Protein AF-A0A395NKP2-F1 (afdb_monomer_lite)

Organism: Trichoderma arundinaceum (NCBI:txid490622)

Sequence (200 aa):
MKLSIPKTPTMFLKATETINHPSGHIIAPHCADLHDCHLDYEVELAVVIGKTCKDVSEDHAMEYVLGYMTANDVTARTHQNEVSQWDRGKGFDGFAPIGPVLVSSRVIPDPSVLKLRTVLNGQVMQQGEASDMIFTVPKIVSFLSQLDTGLYVAERHYHPDRDPLWNRCQPESTSSARRRGRALCNDQSWSWVADQSDRV

Radius of gyration: 17.78 Å; chains: 1; bounding box: 40×41×57 Å

InterPro domains:
  IPR011234 Fumarylacetoacetase-like, C-terminal [PF01557] (4-147)
  IPR036663 Fumarylacetoacetase-like, C-terminal domain superfamily [G3DSA:3.90.850.10] (1-152)
  IPR036663 Fumarylacetoacetase-like, C-terminal domain superfamily [SSF56529] (2-147)

Structure (mmCIF, N/CA/C/O backbone):
data_AF-A0A395NKP2-F1
#
_entry.id   AF-A0A395NKP2-F1
#
loop_
_atom_site.group_PDB
_atom_site.id
_atom_site.type_symbol
_atom_site.label_atom_id
_atom_site.label_alt_id
_atom_site.label_comp_id
_atom_site.label_asym_id
_atom_site.label_entity_id
_atom_site.label_seq_id
_atom_site.pdbx_PDB_ins_code
_atom_site.Cartn_x
_atom_site.Cartn_y
_atom_site.Cartn_z
_atom_site.occupancy
_atom_site.B_iso_or_equiv
_atom_site.auth_seq_id
_atom_site.auth_comp_id
_atom_site.auth_asym_id
_atom_site.auth_atom_id
_atom_site.pdbx_PDB_model_num
ATOM 1 N N . MET A 1 1 ? 22.203 -1.791 0.984 1.00 37.94 1 MET A N 1
ATOM 2 C CA . MET A 1 1 ? 22.304 -1.432 2.419 1.00 37.94 1 MET A CA 1
ATOM 3 C C . MET A 1 1 ? 21.166 -2.105 3.162 1.00 37.94 1 MET A C 1
ATOM 5 O O . MET A 1 1 ? 20.063 -2.117 2.636 1.00 37.94 1 MET A O 1
ATOM 9 N N . LYS A 1 2 ? 21.412 -2.668 4.348 1.00 48.53 2 LYS A N 1
ATOM 10 C CA . LYS A 1 2 ? 20.346 -3.191 5.213 1.00 48.53 2 LYS A CA 1
ATOM 11 C C . LYS A 1 2 ? 19.830 -2.014 6.046 1.00 48.53 2 LYS A C 1
ATOM 13 O O . LYS A 1 2 ? 20.550 -1.535 6.918 1.00 48.53 2 LYS A O 1
ATOM 18 N N . LEU A 1 3 ? 18.664 -1.478 5.691 1.00 70.94 3 LEU A N 1
ATOM 19 C CA . LEU A 1 3 ? 18.035 -0.383 6.434 1.00 70.94 3 LEU A CA 1
ATOM 20 C C . LEU A 1 3 ? 17.508 -0.918 7.773 1.00 70.94 3 LEU A C 1
ATOM 22 O O . LEU A 1 3 ? 17.054 -2.060 7.854 1.00 70.94 3 LEU A O 1
ATOM 26 N N . SER A 1 4 ? 17.601 -0.116 8.835 1.00 86.50 4 SER A N 1
ATOM 27 C CA . SER A 1 4 ? 16.971 -0.442 10.117 1.00 86.50 4 SER A CA 1
ATOM 28 C C . SER A 1 4 ? 15.452 -0.405 9.980 1.00 86.50 4 SER A C 1
ATOM 30 O O . SER A 1 4 ? 14.936 0.446 9.257 1.00 86.50 4 SER A O 1
ATOM 32 N N . ILE A 1 5 ? 14.749 -1.262 10.725 1.00 87.62 5 ILE A N 1
ATOM 33 C CA . ILE A 1 5 ? 13.285 -1.216 10.804 1.00 87.62 5 ILE A CA 1
ATOM 34 C C . ILE A 1 5 ? 12.866 0.201 11.238 1.00 87.62 5 ILE A C 1
ATOM 36 O O . ILE A 1 5 ? 13.342 0.679 12.277 1.00 87.62 5 ILE A O 1
ATOM 40 N N . PRO A 1 6 ? 12.041 0.903 10.443 1.00 90.12 6 PRO A N 1
ATOM 41 C CA . PRO A 1 6 ? 11.629 2.260 10.759 1.00 90.12 6 PRO A CA 1
ATOM 42 C C . PRO A 1 6 ? 10.732 2.280 12.003 1.00 90.12 6 PRO A C 1
ATOM 44 O O . PRO A 1 6 ? 10.007 1.332 12.285 1.00 90.12 6 PRO A O 1
ATOM 47 N N . LYS A 1 7 ? 10.770 3.387 12.753 1.00 92.25 7 LYS A N 1
ATOM 48 C CA . LYS A 1 7 ? 9.894 3.602 13.924 1.00 92.25 7 LYS A CA 1
ATOM 49 C C . LYS A 1 7 ? 8.543 4.226 13.564 1.00 92.25 7 LYS A C 1
ATOM 51 O O . LYS A 1 7 ? 7.611 4.156 14.356 1.00 92.25 7 LYS A O 1
ATOM 56 N N . THR A 1 8 ? 8.464 4.830 12.383 1.00 90.25 8 THR A N 1
ATOM 57 C CA . THR A 1 8 ? 7.300 5.551 11.865 1.00 90.25 8 THR A CA 1
ATOM 58 C C . THR A 1 8 ? 7.078 5.126 10.414 1.00 90.25 8 THR A C 1
ATOM 60 O O . THR A 1 8 ? 8.078 4.903 9.726 1.00 90.25 8 THR A O 1
ATOM 63 N N . PRO A 1 9 ? 5.826 5.014 9.933 1.00 91.06 9 PRO A N 1
ATOM 64 C CA . PRO A 1 9 ? 5.561 4.724 8.528 1.00 91.06 9 PRO A CA 1
ATOM 65 C C . PRO A 1 9 ? 6.240 5.735 7.596 1.00 91.06 9 PRO A C 1
ATOM 67 O O . PRO A 1 9 ? 6.106 6.947 7.775 1.00 91.06 9 PRO A O 1
ATOM 70 N N . THR A 1 10 ? 6.972 5.232 6.601 1.00 90.88 10 THR A N 1
ATOM 71 C CA . THR A 1 10 ? 7.477 6.051 5.493 1.00 90.88 10 THR A CA 1
ATOM 72 C C . THR A 1 10 ? 6.324 6.360 4.547 1.00 90.88 10 THR A C 1
ATOM 74 O O . THR A 1 10 ? 5.496 5.490 4.289 1.00 90.88 10 THR A O 1
ATOM 77 N N . MET A 1 11 ? 6.270 7.587 4.030 1.00 90.12 11 MET A N 1
ATOM 78 C CA . MET A 1 11 ? 5.192 8.040 3.155 1.00 90.12 11 MET A CA 1
ATOM 79 C C . MET A 1 11 ? 5.741 8.721 1.914 1.00 90.12 11 MET A C 1
ATOM 81 O O . MET A 1 11 ? 6.775 9.388 1.962 1.00 90.12 11 MET A O 1
ATOM 85 N N . PHE A 1 12 ? 4.994 8.571 0.832 1.00 92.00 12 PHE A N 1
ATOM 86 C CA . PHE A 1 12 ? 5.191 9.207 -0.461 1.00 92.00 12 PHE A CA 1
ATOM 87 C C . PHE A 1 12 ? 3.832 9.195 -1.186 1.00 92.00 12 PHE A C 1
ATOM 89 O O . PHE A 1 12 ? 2.888 8.554 -0.711 1.00 92.00 12 PHE A O 1
ATOM 96 N N . LEU A 1 13 ? 3.695 9.921 -2.294 1.00 91.44 13 LEU A N 1
ATOM 97 C CA . LEU A 1 13 ? 2.423 10.063 -3.000 1.00 91.44 13 LEU A CA 1
ATOM 98 C C . LEU A 1 13 ? 2.535 9.597 -4.450 1.00 91.44 13 LEU A C 1
ATOM 100 O O . LEU A 1 13 ? 3.467 9.913 -5.185 1.00 91.44 13 LEU A O 1
ATOM 104 N N . LYS A 1 14 ? 1.506 8.884 -4.902 1.00 92.62 14 LYS A N 1
ATOM 105 C CA . LYS A 1 14 ? 1.280 8.637 -6.326 1.00 92.62 14 LYS A CA 1
ATOM 106 C C . LYS A 1 14 ? 0.136 9.531 -6.778 1.00 92.62 14 LYS A C 1
ATOM 108 O O . LYS A 1 14 ? -0.933 9.526 -6.172 1.00 92.62 14 LYS A O 1
ATOM 113 N N . ALA A 1 15 ? 0.375 10.313 -7.828 1.00 91.62 15 ALA A N 1
ATOM 114 C CA . ALA A 1 15 ? -0.647 11.175 -8.407 1.00 91.62 15 ALA A CA 1
ATOM 115 C C . ALA A 1 15 ? -1.829 10.342 -8.934 1.00 91.62 15 ALA A C 1
ATOM 117 O O . ALA A 1 15 ? -1.666 9.177 -9.308 1.00 91.62 15 ALA A O 1
ATOM 118 N N . THR A 1 16 ? -3.020 10.932 -8.992 1.00 91.75 16 THR A N 1
ATOM 119 C CA . THR A 1 16 ? -4.243 10.257 -9.462 1.00 91.75 16 THR A CA 1
ATOM 120 C C . THR A 1 16 ? -4.126 9.718 -10.888 1.00 91.75 16 THR A C 1
ATOM 122 O O . THR A 1 16 ? -4.699 8.686 -11.218 1.00 91.75 16 THR A O 1
ATOM 125 N N . GLU A 1 17 ? -3.319 10.374 -11.710 1.00 92.62 17 GLU A N 1
ATOM 126 C CA . GLU A 1 17 ? -2.995 10.051 -13.097 1.00 92.62 17 GLU A CA 1
ATOM 127 C C . GLU A 1 17 ? -2.203 8.739 -13.224 1.00 92.62 17 GLU A C 1
ATOM 129 O O . GLU A 1 17 ? -2.175 8.114 -14.285 1.00 92.62 17 GLU A O 1
ATOM 134 N N . THR A 1 18 ? -1.591 8.272 -12.131 1.00 94.81 18 THR A N 1
ATOM 135 C CA . THR A 1 18 ? -0.920 6.968 -12.098 1.00 94.81 18 THR A CA 1
ATOM 136 C C . THR A 1 18 ? -1.911 5.804 -12.054 1.00 94.81 18 THR A C 1
ATOM 138 O O . THR A 1 18 ? -1.536 4.693 -12.429 1.00 94.81 18 THR A O 1
ATOM 141 N N . ILE A 1 19 ? -3.161 6.029 -11.620 1.00 94.31 19 ILE A N 1
ATOM 142 C CA . ILE A 1 19 ? -4.172 4.972 -11.487 1.00 94.31 19 ILE A CA 1
ATOM 143 C C . ILE A 1 19 ? -4.411 4.315 -12.845 1.00 94.31 19 ILE A C 1
ATOM 145 O O . ILE A 1 19 ? -4.665 4.979 -13.849 1.00 94.31 19 ILE A O 1
ATOM 149 N N . ASN A 1 20 ? -4.357 2.986 -12.859 1.00 93.12 20 ASN A N 1
ATOM 150 C CA . ASN A 1 20 ? -4.537 2.184 -14.059 1.00 93.12 20 ASN A CA 1
ATOM 151 C C . ASN A 1 20 ? -5.499 1.025 -13.816 1.00 93.12 20 ASN A C 1
ATOM 153 O O . ASN A 1 20 ? -5.712 0.572 -12.689 1.00 93.12 20 ASN A O 1
ATOM 157 N N . HIS A 1 21 ? -6.032 0.496 -14.912 1.00 91.06 21 HIS A N 1
ATOM 158 C CA . HIS A 1 21 ? -6.740 -0.774 -14.901 1.00 91.06 21 HIS A CA 1
ATOM 159 C C . HIS A 1 21 ? -5.798 -1.890 -14.386 1.00 91.06 21 HIS A C 1
ATOM 161 O O . HIS A 1 21 ? -4.617 -1.878 -14.736 1.00 91.06 21 HIS A O 1
ATOM 167 N N . PRO A 1 22 ? -6.275 -2.886 -13.611 1.00 86.62 22 PRO A N 1
ATOM 168 C CA . PRO A 1 22 ? -5.446 -3.984 -13.078 1.00 86.62 22 PRO A CA 1
ATOM 169 C C . PRO A 1 22 ? -4.730 -4.808 -14.161 1.00 86.62 22 PRO A C 1
ATOM 171 O O . PRO A 1 22 ? -3.682 -5.388 -13.905 1.00 86.62 22 PRO A O 1
ATOM 174 N N . SER A 1 23 ? -5.295 -4.850 -15.369 1.00 84.19 23 SER A N 1
ATOM 175 C CA . SER A 1 23 ? -4.696 -5.463 -16.570 1.00 84.19 23 SER A CA 1
ATOM 176 C C . SER A 1 23 ? -4.274 -4.419 -17.611 1.00 84.19 23 SER A C 1
ATOM 178 O O . SER A 1 23 ? -4.149 -4.727 -18.793 1.00 84.19 23 SER A O 1
ATOM 180 N N . GLY A 1 24 ? -4.180 -3.152 -17.207 1.00 82.25 24 GLY A N 1
ATOM 181 C CA . GLY A 1 24 ? -3.757 -2.060 -18.071 1.00 82.25 24 GLY A CA 1
ATOM 182 C C . GLY A 1 24 ? -2.280 -2.189 -18.428 1.00 82.25 24 GLY A C 1
ATOM 183 O O . GLY A 1 24 ? -1.473 -2.683 -17.643 1.00 82.25 24 GLY A O 1
ATOM 184 N N . HIS A 1 25 ? -1.915 -1.730 -19.623 1.00 83.44 25 HIS A N 1
ATOM 185 C CA . HIS A 1 25 ? -0.517 -1.734 -20.034 1.00 83.44 25 HIS A CA 1
ATOM 186 C C . HIS A 1 25 ? 0.293 -0.726 -19.213 1.00 83.44 25 HIS A C 1
ATOM 188 O O . HIS A 1 25 ? -0.133 0.415 -19.018 1.00 83.44 25 HIS A O 1
ATOM 194 N N . ILE A 1 26 ? 1.493 -1.138 -18.809 1.00 83.50 26 ILE A N 1
ATOM 195 C CA . ILE A 1 26 ? 2.512 -0.256 -18.242 1.00 83.50 26 ILE A CA 1
ATOM 196 C C . ILE A 1 26 ? 3.378 0.272 -19.378 1.00 83.50 26 ILE A C 1
ATOM 198 O O . ILE A 1 26 ? 3.913 -0.499 -20.173 1.00 83.50 26 ILE A O 1
ATOM 202 N N . ILE A 1 27 ? 3.520 1.592 -19.467 1.00 82.56 27 ILE A N 1
ATOM 203 C CA . ILE A 1 27 ? 4.353 2.230 -20.486 1.00 82.56 27 ILE A CA 1
ATOM 204 C C . ILE A 1 27 ? 5.682 2.616 -19.846 1.00 82.56 27 ILE A C 1
ATOM 206 O O . ILE A 1 27 ? 5.725 3.447 -18.944 1.00 82.56 27 ILE A O 1
ATOM 210 N N . ALA A 1 28 ? 6.778 2.042 -20.339 1.00 78.50 28 ALA A N 1
ATOM 211 C CA . ALA A 1 28 ? 8.109 2.468 -19.929 1.00 78.50 28 ALA A CA 1
ATOM 212 C C . ALA A 1 28 ? 8.347 3.950 -20.308 1.00 78.50 28 ALA A C 1
ATOM 214 O O . ALA A 1 28 ? 8.092 4.325 -21.458 1.00 78.50 28 ALA A O 1
ATOM 215 N N . PRO A 1 29 ? 8.829 4.803 -19.382 1.00 75.81 29 PRO A N 1
ATOM 216 C CA . PRO A 1 29 ? 9.102 6.213 -19.662 1.00 75.81 29 PRO A CA 1
ATOM 217 C C . PRO A 1 29 ? 10.121 6.386 -20.793 1.00 75.81 29 PRO A C 1
ATOM 219 O O . PRO A 1 29 ? 11.058 5.620 -20.880 1.00 75.81 29 PRO A O 1
ATOM 222 N N . HIS A 1 30 ? 10.025 7.408 -21.644 1.00 66.50 30 HIS A N 1
ATOM 223 C CA . HIS A 1 30 ? 10.955 7.547 -22.785 1.00 66.50 30 HIS A CA 1
ATOM 224 C C . HIS A 1 30 ? 12.407 7.863 -22.367 1.00 66.50 30 HIS A C 1
ATOM 226 O O . HIS A 1 30 ? 13.343 7.500 -23.064 1.00 66.50 30 HIS A O 1
ATOM 232 N N . CYS A 1 31 ? 12.608 8.511 -21.216 1.00 55.69 31 CYS A N 1
ATOM 233 C CA . CYS A 1 31 ? 13.934 8.698 -20.614 1.00 55.69 31 CYS A CA 1
ATOM 234 C C . CYS A 1 31 ? 14.529 7.394 -20.051 1.00 55.69 31 CYS A C 1
ATOM 236 O O . CYS A 1 31 ? 15.683 7.374 -19.638 1.00 55.69 31 CYS A O 1
ATOM 238 N N . ALA A 1 32 ? 13.758 6.304 -20.076 1.00 50.72 32 ALA A N 1
ATOM 239 C CA . ALA A 1 32 ? 14.275 4.957 -20.008 1.00 50.72 32 ALA A CA 1
ATOM 240 C C . ALA A 1 32 ? 14.762 4.523 -21.391 1.00 50.72 32 ALA A C 1
ATOM 242 O O . ALA A 1 32 ? 14.001 3.942 -22.170 1.00 50.72 32 ALA A O 1
ATOM 243 N N . ASP A 1 33 ? 16.046 4.704 -21.686 1.00 51.06 33 ASP A N 1
ATOM 244 C CA . ASP A 1 33 ? 16.661 3.710 -22.556 1.00 51.06 33 ASP A CA 1
ATOM 245 C C . ASP A 1 33 ? 16.468 2.353 -21.859 1.00 51.06 33 ASP A C 1
ATOM 247 O O . ASP A 1 33 ? 16.809 2.189 -20.686 1.00 51.06 33 ASP A O 1
ATOM 251 N N . LEU A 1 34 ? 15.843 1.393 -22.551 1.00 51.66 34 LEU A N 1
ATOM 252 C CA . LEU A 1 34 ? 15.453 0.083 -21.999 1.00 51.66 34 LEU A CA 1
ATOM 253 C C . LEU A 1 34 ? 16.634 -0.715 -21.406 1.00 51.66 34 LEU A C 1
ATOM 255 O O . LEU A 1 34 ? 16.412 -1.740 -20.770 1.00 51.66 34 LEU A O 1
ATOM 259 N N . HIS A 1 35 ? 17.873 -0.259 -21.612 1.00 53.03 35 HIS A N 1
ATOM 260 C CA . HIS A 1 35 ? 19.069 -0.819 -20.992 1.00 53.03 35 HIS A CA 1
ATOM 261 C C . HIS A 1 35 ? 19.301 -0.349 -19.547 1.00 53.03 35 HIS A C 1
ATOM 263 O O . HIS A 1 35 ? 19.813 -1.140 -18.762 1.00 53.03 35 HIS A O 1
ATOM 269 N N . ASP A 1 36 ? 18.888 0.872 -19.184 1.00 55.78 36 ASP A N 1
ATOM 270 C CA . ASP A 1 36 ? 19.262 1.501 -17.906 1.00 55.78 36 ASP A CA 1
ATOM 271 C C . ASP A 1 36 ? 18.075 1.796 -16.983 1.00 55.78 36 ASP A C 1
ATOM 273 O O . ASP A 1 36 ? 18.277 2.116 -15.812 1.00 55.78 36 ASP A O 1
ATOM 277 N N . CYS A 1 37 ? 16.830 1.693 -17.458 1.00 61.62 37 CYS A N 1
ATOM 278 C CA . CYS A 1 37 ? 15.668 1.834 -16.583 1.00 61.62 37 CYS A CA 1
ATOM 279 C C . CYS A 1 37 ? 15.198 0.492 -16.049 1.00 61.62 37 CYS A C 1
ATOM 281 O O . CYS A 1 37 ? 14.544 -0.294 -16.736 1.00 61.62 37 CYS A O 1
ATOM 283 N N . HIS A 1 38 ? 15.479 0.284 -14.772 1.00 77.06 38 HIS A N 1
ATOM 284 C CA . HIS A 1 38 ? 14.978 -0.851 -14.021 1.00 77.06 38 HIS A CA 1
ATOM 285 C C . HIS A 1 38 ? 13.543 -0.564 -13.588 1.00 77.06 38 HIS A C 1
ATOM 287 O O . HIS A 1 38 ? 13.303 0.043 -12.543 1.00 77.06 38 HIS A O 1
ATOM 293 N N . LEU A 1 39 ? 12.595 -0.957 -14.431 1.00 82.81 39 LEU A N 1
ATOM 294 C CA . LEU A 1 39 ? 11.196 -1.049 -14.042 1.00 82.81 39 LEU A CA 1
ATOM 295 C C . LEU A 1 39 ? 11.003 -2.255 -13.124 1.00 82.81 39 LEU A C 1
ATOM 297 O O . LEU A 1 39 ? 11.622 -3.302 -13.306 1.00 82.81 39 LEU A O 1
ATOM 301 N N . ASP A 1 40 ? 10.163 -2.074 -12.121 1.00 85.62 40 ASP A N 1
ATOM 302 C CA . ASP A 1 40 ? 9.998 -3.025 -11.041 1.00 85.62 40 ASP A CA 1
ATOM 303 C C . ASP A 1 40 ? 8.549 -3.054 -10.575 1.00 85.62 40 ASP A C 1
ATOM 305 O O . ASP A 1 40 ? 7.811 -2.076 -10.736 1.00 85.62 40 ASP A O 1
ATOM 309 N N . TYR A 1 41 ? 8.170 -4.181 -9.991 1.00 87.56 41 TYR A N 1
ATOM 310 C CA . TYR A 1 41 ? 6.837 -4.421 -9.471 1.00 87.56 41 TYR A CA 1
ATOM 311 C C . TYR A 1 41 ? 6.835 -4.596 -7.965 1.00 87.56 41 TYR A C 1
ATOM 313 O O . TYR A 1 41 ? 7.786 -5.110 -7.374 1.00 87.56 41 TYR A O 1
ATOM 321 N N . GLU A 1 42 ? 5.720 -4.218 -7.358 1.00 89.25 42 GLU A N 1
ATOM 322 C CA . GLU A 1 42 ? 5.513 -4.311 -5.921 1.00 89.25 42 GLU A CA 1
ATOM 323 C C . GLU A 1 42 ? 4.039 -4.641 -5.681 1.00 89.25 42 GLU A C 1
ATOM 325 O O . GLU A 1 42 ? 3.172 -3.790 -5.866 1.00 89.25 42 GLU A O 1
ATOM 330 N N . VAL A 1 43 ? 3.735 -5.905 -5.354 1.00 89.69 43 VAL A N 1
ATOM 331 C CA . VAL A 1 43 ? 2.368 -6.283 -4.961 1.00 89.69 43 VAL A CA 1
ATOM 332 C C . VAL A 1 43 ? 2.054 -5.713 -3.586 1.00 89.69 43 VAL A C 1
ATOM 334 O O . VAL A 1 43 ? 2.737 -6.034 -2.618 1.00 89.69 43 VAL A O 1
ATOM 337 N N . GLU A 1 44 ? 0.980 -4.932 -3.505 1.00 92.75 44 GLU A N 1
ATOM 338 C CA . GLU A 1 44 ? 0.583 -4.237 -2.284 1.00 92.75 44 GLU A CA 1
ATOM 339 C C . GLU A 1 44 ? -0.888 -4.442 -1.928 1.00 92.75 44 GLU A C 1
ATOM 341 O O . GLU A 1 44 ? -1.754 -4.675 -2.784 1.00 92.75 44 GLU A O 1
ATOM 346 N N . LEU A 1 45 ? -1.172 -4.300 -0.632 1.00 93.38 45 LEU A N 1
ATOM 347 C CA . LEU A 1 45 ? -2.527 -4.204 -0.107 1.00 93.38 45 LEU A CA 1
ATOM 348 C C . LEU A 1 45 ? -2.995 -2.746 -0.184 1.00 93.38 45 LEU A C 1
ATOM 350 O O . LEU A 1 45 ? -2.542 -1.889 0.578 1.00 93.38 45 LEU A O 1
ATOM 354 N N . ALA A 1 46 ? -3.946 -2.458 -1.070 1.00 94.38 46 ALA A N 1
ATOM 355 C CA . ALA A 1 46 ? -4.625 -1.167 -1.076 1.00 94.38 46 ALA A CA 1
ATOM 356 C C . ALA A 1 46 ? -5.764 -1.161 -0.051 1.00 94.38 46 ALA A C 1
ATOM 358 O O . ALA A 1 46 ? -6.649 -2.018 -0.089 1.00 94.38 46 ALA A O 1
ATOM 359 N N . VAL A 1 47 ? -5.759 -0.169 0.838 1.00 95.69 47 VAL A N 1
ATOM 360 C CA . VAL A 1 47 ? -6.764 0.059 1.880 1.00 95.69 47 VAL A CA 1
ATOM 361 C C . VAL A 1 47 ? -7.623 1.254 1.477 1.00 95.69 47 VAL A C 1
ATOM 363 O O . VAL A 1 47 ? -7.173 2.400 1.472 1.00 95.69 47 VAL A O 1
ATOM 366 N N . VAL A 1 48 ? -8.887 0.996 1.146 1.00 94.88 48 VAL A N 1
ATOM 367 C CA . VAL A 1 48 ? -9.829 2.028 0.699 1.00 94.88 48 VAL A CA 1
ATOM 368 C C . VAL A 1 48 ? -10.574 2.604 1.895 1.00 94.88 48 VAL A C 1
ATOM 370 O O . VAL A 1 48 ? -11.266 1.877 2.607 1.00 94.88 48 VAL A O 1
ATOM 373 N N . ILE A 1 49 ? -10.473 3.915 2.102 1.00 94.94 49 ILE A N 1
ATOM 374 C CA . ILE A 1 49 ? -11.202 4.636 3.151 1.00 94.94 49 ILE A CA 1
ATOM 375 C C . ILE A 1 49 ? -12.604 5.004 2.654 1.00 94.94 49 ILE A C 1
ATOM 377 O O . ILE A 1 49 ? -12.770 5.552 1.568 1.00 94.94 49 ILE A O 1
ATOM 381 N N . GLY A 1 50 ? -13.628 4.672 3.442 1.00 93.00 50 GLY A N 1
ATOM 382 C CA . GLY A 1 50 ? -15.040 4.863 3.084 1.00 93.00 50 GLY A CA 1
ATOM 383 C C . GLY A 1 50 ? -15.697 6.095 3.690 1.00 93.00 50 GLY A C 1
ATOM 384 O O . GLY A 1 50 ? -16.779 6.486 3.256 1.00 93.00 50 GLY A O 1
ATOM 385 N N . LYS A 1 51 ? -15.077 6.691 4.711 1.00 89.62 51 LYS A N 1
ATOM 386 C CA . LYS A 1 51 ? -15.580 7.888 5.391 1.00 89.62 51 LYS A CA 1
ATOM 387 C C . LYS A 1 51 ? -14.410 8.752 5.855 1.00 89.62 51 LYS A C 1
ATOM 389 O O . LYS A 1 51 ? -13.355 8.227 6.192 1.00 89.62 51 LYS A O 1
ATOM 394 N N . THR A 1 52 ? -14.605 10.066 5.889 1.00 89.44 52 THR A N 1
ATOM 395 C CA . THR A 1 52 ? -13.617 11.046 6.365 1.00 89.44 52 THR A CA 1
ATOM 396 C C . THR A 1 52 ? -13.082 10.655 7.751 1.00 89.44 52 THR A C 1
ATOM 398 O O . THR A 1 52 ? -13.865 10.498 8.684 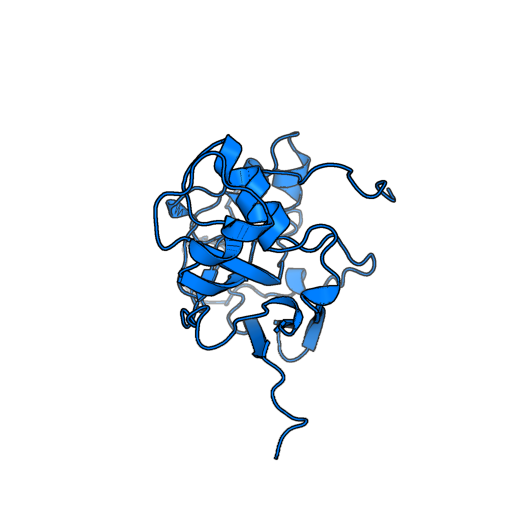1.00 89.44 52 THR A O 1
ATOM 401 N N . CYS A 1 53 ? -11.762 10.502 7.885 1.00 85.75 53 CYS A N 1
ATOM 402 C CA . CYS A 1 53 ? -11.043 10.169 9.121 1.00 85.75 53 CYS A CA 1
ATOM 403 C C . CYS A 1 53 ? -10.016 11.256 9.491 1.00 85.75 53 CYS A C 1
ATOM 405 O O . CYS A 1 53 ? -9.040 11.451 8.778 1.00 85.75 53 CYS A O 1
ATOM 407 N N . LYS A 1 54 ? -10.180 11.942 10.623 1.00 92.12 54 LYS A N 1
ATOM 408 C CA . LYS A 1 54 ? -9.192 12.914 11.118 1.00 92.12 54 LYS A CA 1
ATOM 409 C C . LYS A 1 54 ? -8.821 12.576 12.555 1.00 92.12 54 LYS A C 1
ATOM 411 O O . LYS A 1 54 ? -9.724 12.388 13.366 1.00 92.12 54 LYS A O 1
ATOM 416 N N . ASP A 1 55 ? -7.522 12.488 12.833 1.00 94.31 55 ASP A N 1
ATOM 417 C CA . ASP A 1 55 ? -6.958 12.212 14.163 1.00 94.31 55 ASP A CA 1
ATOM 418 C C . ASP A 1 55 ? -7.592 10.978 14.844 1.00 94.31 55 ASP A C 1
ATOM 420 O O . ASP A 1 55 ? -7.926 10.984 16.030 1.00 94.31 55 ASP A O 1
ATOM 424 N N . VAL A 1 56 ? -7.796 9.908 14.070 1.00 95.12 56 VAL A N 1
ATOM 425 C CA . VAL A 1 56 ? -8.459 8.676 14.518 1.00 95.12 56 VAL A CA 1
ATOM 426 C C . VAL A 1 56 ? -7.469 7.799 15.285 1.00 95.12 56 VAL A C 1
ATOM 428 O O . VAL A 1 56 ? -6.330 7.599 14.855 1.00 95.12 56 VAL A O 1
ATOM 431 N N . SER A 1 57 ? -7.896 7.240 16.421 1.00 97.19 57 SER A N 1
ATOM 432 C CA . SER A 1 57 ? -7.090 6.276 17.177 1.00 97.19 57 SER A CA 1
ATOM 433 C C . SER A 1 57 ? -6.983 4.931 16.452 1.00 97.19 57 SER A C 1
ATOM 435 O O . SER A 1 57 ? -7.854 4.553 15.671 1.00 97.19 57 SER A O 1
ATOM 437 N N . GLU A 1 58 ? -5.925 4.176 16.744 1.00 96.25 58 GLU A N 1
ATOM 438 C CA . GLU A 1 58 ? -5.705 2.841 16.174 1.00 96.25 58 GLU A CA 1
ATOM 439 C C . GLU A 1 58 ? -6.899 1.898 16.415 1.00 96.25 58 GLU A C 1
ATOM 441 O O . GLU A 1 58 ? -7.353 1.242 15.480 1.00 96.25 58 GLU A O 1
ATOM 446 N N . ASP A 1 59 ? -7.490 1.932 17.615 1.00 97.94 59 ASP A N 1
ATOM 447 C CA . ASP A 1 59 ? -8.635 1.090 18.000 1.00 97.94 59 ASP A CA 1
ATOM 448 C C . ASP A 1 59 ? -9.908 1.358 17.175 1.00 97.94 59 ASP A C 1
ATOM 450 O O . ASP A 1 59 ? -10.719 0.456 16.973 1.00 97.94 59 ASP A O 1
ATOM 454 N N . HIS A 1 60 ? -10.081 2.583 16.668 1.00 97.00 60 HIS A N 1
ATOM 455 C CA . HIS A 1 60 ? -11.242 2.981 15.862 1.00 97.00 60 HIS A CA 1
ATOM 456 C C . HIS A 1 60 ? -10.944 3.028 14.358 1.00 97.00 60 HIS A C 1
ATOM 458 O O . HIS A 1 60 ? -11.855 3.231 13.552 1.00 97.00 60 HIS A O 1
ATOM 464 N N . ALA A 1 61 ? -9.689 2.831 13.949 1.00 95.56 61 ALA A N 1
ATOM 465 C CA . ALA A 1 61 ? -9.238 3.020 12.573 1.00 95.56 61 ALA A CA 1
ATOM 466 C C . ALA A 1 61 ? -10.009 2.154 11.564 1.00 95.56 61 ALA A C 1
ATOM 468 O O . ALA A 1 61 ? -10.404 2.623 10.493 1.00 95.56 61 ALA A O 1
ATOM 469 N N . MET A 1 62 ? -10.292 0.903 11.929 1.00 96.44 62 MET A N 1
ATOM 470 C CA . MET A 1 62 ? -10.962 -0.057 11.045 1.00 96.44 62 MET A CA 1
ATOM 471 C C . MET A 1 62 ? -12.409 0.323 10.723 1.00 96.44 62 MET A C 1
ATOM 473 O O . MET A 1 62 ? -12.924 -0.061 9.675 1.00 96.44 62 MET A O 1
ATOM 477 N N . GLU A 1 63 ? -13.056 1.148 11.548 1.00 96.12 63 GLU A N 1
ATOM 478 C CA . GLU A 1 63 ? -14.411 1.636 11.281 1.00 96.12 63 GLU A CA 1
ATOM 479 C C . GLU A 1 63 ? -14.489 2.569 10.062 1.00 96.12 63 GLU A C 1
ATOM 481 O O . GLU A 1 6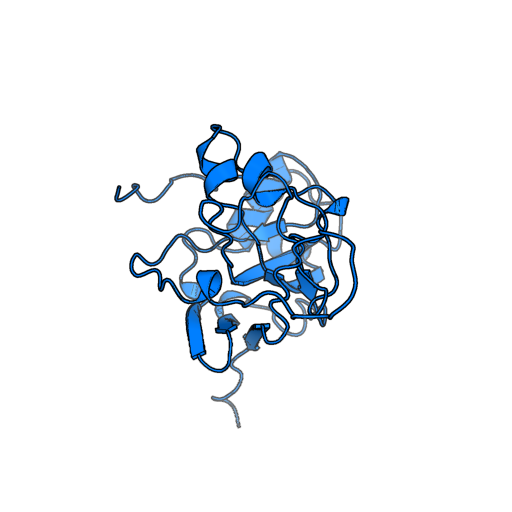3 ? -15.588 2.860 9.578 1.00 96.12 63 GLU A O 1
ATOM 486 N N . TYR A 1 64 ? -13.349 3.095 9.607 1.00 95.50 64 TYR A N 1
ATOM 487 C CA . TYR A 1 64 ? -13.239 4.023 8.480 1.00 95.50 64 TYR A CA 1
ATOM 488 C C . TYR A 1 64 ? -12.867 3.318 7.171 1.00 95.50 64 TYR A C 1
ATOM 490 O O . TYR A 1 64 ? -12.979 3.917 6.101 1.00 95.50 64 TYR A O 1
ATOM 498 N N . VAL A 1 65 ? -12.483 2.041 7.231 1.00 96.12 65 VAL A N 1
ATOM 499 C CA . VAL A 1 65 ? -12.072 1.252 6.067 1.00 96.12 65 VAL A CA 1
ATOM 500 C C . VAL A 1 65 ? -13.302 0.709 5.338 1.00 96.12 65 VAL A C 1
ATOM 502 O O . VAL A 1 65 ? -14.081 -0.070 5.890 1.00 96.12 65 VAL A O 1
ATOM 505 N N . LEU A 1 66 ? -13.464 1.089 4.069 1.00 96.19 66 LEU A N 1
ATOM 506 C CA . LEU A 1 66 ? -14.478 0.541 3.165 1.00 96.19 66 LEU A CA 1
ATOM 507 C C . LEU A 1 66 ? -14.150 -0.902 2.774 1.00 96.19 66 LEU A C 1
ATOM 509 O O . LEU A 1 66 ? -15.039 -1.757 2.724 1.00 96.19 66 LEU A O 1
ATOM 513 N N . GLY A 1 67 ? -12.876 -1.165 2.484 1.00 95.50 67 GLY A N 1
ATOM 514 C CA . GLY A 1 67 ? -12.414 -2.464 2.024 1.00 95.50 67 GLY A CA 1
ATOM 515 C C . GLY A 1 67 ? -11.007 -2.445 1.446 1.00 95.50 67 GLY A C 1
ATOM 516 O O . GLY A 1 67 ? -10.258 -1.484 1.627 1.00 95.50 67 GLY A O 1
ATOM 517 N N . TYR A 1 68 ? -10.683 -3.518 0.732 1.00 95.25 68 TYR A N 1
ATOM 518 C CA . TYR A 1 68 ? -9.346 -3.805 0.227 1.00 95.25 68 TYR A CA 1
ATOM 519 C C . TYR A 1 68 ? -9.342 -4.107 -1.270 1.00 95.25 68 TYR A C 1
ATOM 521 O O . TYR A 1 68 ? -10.305 -4.664 -1.807 1.00 95.25 68 TYR A O 1
ATOM 529 N N . MET A 1 69 ? -8.239 -3.766 -1.932 1.00 93.25 69 MET A N 1
ATOM 530 C CA . MET A 1 69 ? -7.953 -4.094 -3.333 1.00 93.25 69 MET A CA 1
ATOM 531 C C . MET A 1 69 ? -6.504 -4.570 -3.460 1.00 93.25 69 MET A C 1
ATOM 533 O O . MET A 1 69 ? -5.675 -4.287 -2.595 1.00 93.25 69 MET A O 1
ATOM 537 N N . THR A 1 70 ? -6.183 -5.264 -4.551 1.00 91.25 70 THR A N 1
ATOM 538 C CA . THR A 1 70 ? -4.777 -5.452 -4.935 1.00 91.25 70 THR A CA 1
ATOM 539 C C . THR A 1 70 ? -4.280 -4.170 -5.586 1.00 91.25 70 THR A C 1
ATOM 541 O O . THR A 1 70 ? -5.011 -3.573 -6.382 1.00 91.25 70 THR A O 1
ATOM 544 N N . ALA A 1 71 ? -3.042 -3.784 -5.304 1.00 91.81 71 ALA A N 1
ATOM 545 C CA . ALA A 1 71 ? -2.330 -2.758 -6.052 1.00 91.81 71 ALA A CA 1
ATOM 546 C C . ALA A 1 71 ? -0.980 -3.286 -6.543 1.00 91.81 71 ALA A C 1
ATOM 548 O O . ALA A 1 71 ? -0.393 -4.181 -5.934 1.00 91.81 71 ALA A O 1
ATOM 549 N N . ASN A 1 72 ? -0.500 -2.720 -7.646 1.00 92.06 72 ASN A N 1
ATOM 550 C CA . ASN A 1 72 ? 0.893 -2.825 -8.053 1.00 92.06 72 ASN A CA 1
ATOM 551 C C . ASN A 1 72 ? 1.534 -1.436 -7.991 1.00 92.06 72 ASN A C 1
ATOM 553 O O . ASN A 1 72 ? 1.150 -0.546 -8.754 1.00 92.06 72 ASN A O 1
ATOM 557 N N . ASP A 1 73 ? 2.497 -1.243 -7.094 1.00 93.00 73 ASP A N 1
ATOM 558 C CA . ASP A 1 73 ? 3.273 -0.008 -7.016 1.00 93.00 73 ASP A CA 1
ATOM 559 C C . ASP A 1 73 ? 4.464 -0.054 -7.984 1.00 93.00 73 ASP A C 1
ATOM 561 O O . ASP A 1 73 ? 5.631 -0.235 -7.624 1.00 93.00 73 ASP A O 1
ATOM 565 N N . VAL A 1 74 ? 4.147 0.105 -9.270 1.00 91.62 74 VAL A N 1
ATOM 566 C CA . VAL A 1 74 ? 5.155 0.071 -10.329 1.00 91.62 74 VAL A CA 1
ATOM 567 C C . VAL A 1 74 ? 6.164 1.188 -10.107 1.00 91.62 74 VAL A C 1
ATOM 569 O O . VAL A 1 74 ? 5.807 2.354 -9.906 1.00 91.62 74 VAL A O 1
ATOM 572 N N . THR A 1 75 ? 7.442 0.826 -10.189 1.00 89.81 75 THR A N 1
ATOM 573 C CA . THR A 1 75 ? 8.539 1.743 -9.901 1.00 89.81 75 THR A CA 1
ATOM 574 C C . THR A 1 75 ? 9.598 1.706 -10.993 1.00 89.81 75 THR A C 1
ATOM 576 O O . THR A 1 75 ? 10.175 0.663 -11.282 1.00 89.81 75 THR A O 1
ATOM 579 N N . ALA A 1 76 ? 9.937 2.867 -11.548 1.00 90.06 76 ALA A N 1
ATOM 580 C CA . ALA A 1 76 ? 11.151 3.057 -12.333 1.00 90.06 76 ALA A CA 1
ATOM 581 C C . ALA A 1 76 ? 12.316 3.391 -11.388 1.00 90.06 76 ALA A C 1
ATOM 583 O O . ALA A 1 76 ? 12.507 4.545 -10.999 1.00 90.06 76 ALA A O 1
ATOM 584 N N . ARG A 1 77 ? 13.101 2.382 -10.998 1.00 86.19 77 ARG A N 1
ATOM 585 C CA . ARG A 1 77 ? 14.129 2.493 -9.945 1.00 86.19 77 ARG A CA 1
ATOM 586 C C . ARG A 1 77 ? 15.236 3.482 -10.271 1.00 86.19 77 ARG A C 1
ATOM 588 O O . ARG A 1 77 ? 15.726 4.147 -9.367 1.00 86.19 77 ARG A O 1
ATOM 595 N N . THR A 1 78 ? 15.602 3.611 -11.541 1.00 85.25 78 THR A N 1
ATOM 596 C CA . THR A 1 78 ? 16.599 4.594 -11.991 1.00 85.25 78 THR A CA 1
ATOM 597 C C . THR A 1 78 ? 16.161 5.999 -11.589 1.00 85.25 78 THR A C 1
ATOM 599 O O . THR A 1 78 ? 16.873 6.677 -10.859 1.00 85.25 78 THR A O 1
ATOM 602 N N . HIS A 1 79 ? 14.915 6.355 -11.903 1.00 87.75 79 HIS A N 1
ATOM 603 C CA . HIS A 1 79 ? 14.307 7.633 -11.534 1.00 87.75 79 HIS A CA 1
ATOM 604 C C . HIS A 1 79 ? 14.044 7.765 -10.029 1.00 87.75 79 HIS A C 1
ATOM 606 O O . HIS A 1 79 ? 14.184 8.851 -9.475 1.00 87.75 79 HIS A O 1
ATOM 612 N N . GLN A 1 80 ? 13.683 6.672 -9.347 1.00 89.38 80 GLN A N 1
ATOM 613 C CA . GLN A 1 80 ? 13.522 6.679 -7.888 1.00 89.38 80 GLN A CA 1
ATOM 614 C C . GLN A 1 80 ? 14.831 7.054 -7.180 1.00 89.38 80 GLN A C 1
ATOM 616 O O . GLN A 1 80 ? 14.797 7.757 -6.178 1.00 89.38 80 GLN A O 1
ATOM 621 N N . ASN A 1 81 ? 15.971 6.591 -7.700 1.00 88.00 81 ASN A N 1
ATOM 622 C CA . ASN A 1 81 ? 17.289 6.800 -7.103 1.00 88.00 81 ASN A CA 1
ATOM 623 C C . ASN A 1 81 ? 17.978 8.099 -7.563 1.00 88.00 81 ASN A C 1
ATOM 625 O O . ASN A 1 81 ? 19.004 8.466 -6.993 1.00 88.00 81 ASN A O 1
ATOM 629 N N . GLU A 1 82 ? 17.439 8.798 -8.568 1.00 88.25 82 GLU A N 1
ATOM 630 C CA . GLU A 1 82 ? 17.939 10.110 -9.016 1.00 88.25 82 GLU A CA 1
ATOM 631 C C . GLU A 1 82 ? 17.747 11.202 -7.956 1.00 88.25 82 GLU A C 1
ATOM 633 O O . GLU A 1 82 ? 18.513 12.166 -7.903 1.00 88.25 82 GLU A O 1
ATOM 638 N N . VAL A 1 83 ? 16.711 11.079 -7.124 1.00 89.69 83 VAL A N 1
ATOM 639 C CA . VAL A 1 83 ? 16.306 12.097 -6.149 1.00 89.69 83 VAL A CA 1
ATOM 640 C C . VAL A 1 83 ? 15.871 11.455 -4.834 1.00 89.69 83 VAL A C 1
ATOM 642 O O . VAL A 1 83 ? 15.609 10.262 -4.755 1.00 89.69 83 VAL A O 1
ATOM 645 N N . SER A 1 84 ? 15.757 12.256 -3.774 1.00 91.62 84 SER A N 1
ATOM 646 C CA . SER A 1 84 ? 15.320 11.762 -2.461 1.00 91.62 84 SER A CA 1
ATOM 647 C C . SER A 1 84 ? 13.817 11.469 -2.366 1.00 91.62 84 SER A C 1
ATOM 649 O O . SER A 1 84 ? 13.395 10.813 -1.418 1.00 91.62 84 SER A O 1
ATOM 651 N N . GLN A 1 85 ? 13.011 11.969 -3.309 1.00 92.62 85 GLN A N 1
ATOM 652 C CA . GLN A 1 85 ? 11.552 11.830 -3.315 1.00 92.62 85 GLN A CA 1
ATOM 653 C C . GLN A 1 85 ? 11.123 10.676 -4.226 1.00 92.62 85 GLN A C 1
ATOM 655 O O . GLN A 1 85 ? 11.319 10.730 -5.442 1.00 92.62 85 GLN A O 1
ATOM 660 N N . TRP A 1 86 ? 10.522 9.633 -3.651 1.00 92.62 86 TRP A N 1
ATOM 661 C CA . TRP A 1 86 ? 10.215 8.396 -4.381 1.00 92.62 86 TRP A CA 1
ATOM 662 C C . TRP A 1 86 ? 9.136 8.558 -5.456 1.00 92.62 86 TRP A C 1
ATOM 664 O O . TRP A 1 86 ? 9.158 7.819 -6.444 1.00 92.62 86 TRP A O 1
ATOM 674 N N . ASP A 1 87 ? 8.276 9.572 -5.333 1.00 91.19 87 ASP A N 1
ATOM 675 C CA . ASP A 1 87 ? 7.259 9.958 -6.320 1.00 91.19 87 ASP A CA 1
ATOM 676 C C . ASP A 1 87 ? 7.854 10.103 -7.726 1.00 91.19 87 ASP A C 1
ATOM 678 O O . ASP A 1 87 ? 7.207 9.781 -8.718 1.00 91.19 87 ASP A O 1
ATOM 682 N N . ARG A 1 88 ? 9.126 10.509 -7.845 1.00 91.06 88 ARG A N 1
ATOM 683 C CA . ARG A 1 88 ? 9.809 10.639 -9.140 1.00 91.06 88 ARG A CA 1
ATOM 684 C C . ARG A 1 88 ? 9.881 9.322 -9.916 1.00 91.06 88 ARG A C 1
ATOM 686 O O . ARG A 1 88 ? 9.749 9.333 -11.138 1.00 91.06 88 ARG A O 1
ATOM 693 N N . GLY A 1 89 ? 10.107 8.204 -9.229 1.00 91.44 89 GLY A N 1
ATOM 694 C CA . GLY A 1 89 ? 10.160 6.877 -9.847 1.00 91.44 89 GLY A CA 1
ATOM 695 C C . GLY A 1 89 ? 8.810 6.171 -9.910 1.00 91.44 89 GLY A C 1
ATOM 696 O O . GLY A 1 89 ? 8.636 5.264 -10.722 1.00 91.44 89 GLY A O 1
ATOM 697 N N . LYS A 1 90 ? 7.862 6.588 -9.069 1.00 92.75 90 LYS A N 1
ATOM 698 C CA . LYS A 1 90 ? 6.559 5.935 -8.878 1.00 92.75 90 LYS A CA 1
ATOM 699 C C . LYS A 1 90 ? 5.392 6.700 -9.515 1.00 92.75 90 LYS A C 1
ATOM 701 O O . LYS A 1 90 ? 4.288 6.172 -9.586 1.00 92.75 90 LYS A O 1
ATOM 706 N N . GLY A 1 91 ? 5.623 7.924 -9.979 1.00 92.50 91 GLY A N 1
ATOM 707 C CA . GLY A 1 91 ? 4.598 8.883 -10.393 1.00 92.50 91 GLY A CA 1
ATOM 708 C C . GLY A 1 91 ? 4.277 8.927 -11.888 1.00 92.50 91 GLY A C 1
ATOM 709 O O . GLY A 1 91 ? 3.636 9.878 -12.319 1.00 92.50 91 GLY A O 1
ATOM 710 N N . PHE A 1 92 ? 4.738 7.967 -12.695 1.00 91.88 92 PHE A N 1
ATOM 711 C CA . PHE A 1 92 ? 4.429 7.946 -14.130 1.00 91.88 92 PHE A CA 1
ATOM 712 C C . PHE A 1 92 ? 2.990 7.483 -14.398 1.00 91.88 92 PHE A C 1
ATOM 714 O O . PHE A 1 92 ? 2.457 6.632 -13.682 1.00 91.88 92 PHE A O 1
ATOM 721 N N . ASP A 1 93 ? 2.378 8.008 -15.461 1.00 92.56 93 ASP A N 1
ATOM 722 C CA . ASP A 1 93 ? 1.029 7.628 -15.887 1.00 92.56 93 ASP A CA 1
ATOM 723 C C . 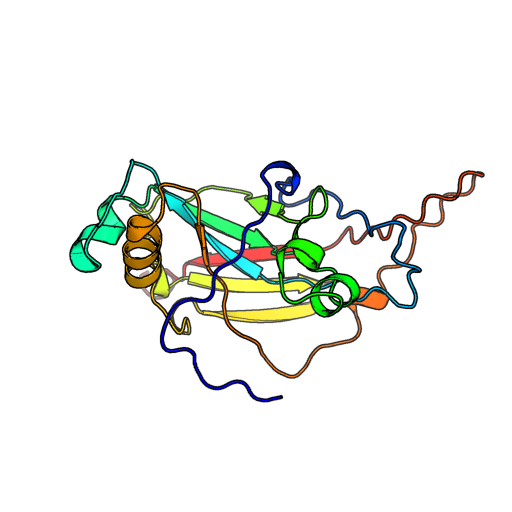ASP A 1 93 ? 0.887 6.102 -15.987 1.00 92.56 93 ASP A C 1
ATOM 725 O O . ASP A 1 93 ? 1.692 5.408 -16.617 1.00 92.56 93 ASP A O 1
ATOM 729 N N . GLY A 1 94 ? -0.154 5.574 -15.350 1.00 89.81 94 GLY A N 1
ATOM 730 C CA . GLY A 1 94 ? -0.447 4.146 -15.334 1.00 89.81 94 GLY A CA 1
ATOM 731 C C . GLY A 1 94 ? 0.379 3.280 -14.366 1.00 89.81 94 GLY A C 1
ATOM 732 O O . GLY A 1 94 ? 0.199 2.062 -14.391 1.00 89.81 94 GLY A O 1
ATOM 733 N N . PHE A 1 95 ? 1.257 3.845 -13.522 1.00 93.00 95 PHE A N 1
ATOM 734 C CA . PHE A 1 95 ? 2.107 3.097 -12.569 1.00 93.00 95 PHE A CA 1
ATOM 735 C C . PHE A 1 95 ? 1.401 2.637 -11.280 1.00 93.00 95 PHE A C 1
ATOM 737 O O . PHE A 1 95 ? 2.055 2.131 -10.368 1.00 93.00 95 PHE A O 1
ATOM 744 N N . ALA A 1 96 ? 0.086 2.807 -11.178 1.00 94.00 96 ALA A N 1
ATOM 745 C CA . ALA A 1 96 ? -0.738 2.282 -10.094 1.00 94.00 96 ALA A CA 1
ATOM 746 C C . ALA A 1 96 ? -1.909 1.436 -10.632 1.00 94.00 96 ALA A C 1
ATOM 748 O O . ALA A 1 96 ? -3.066 1.852 -10.522 1.00 94.00 96 ALA A O 1
ATOM 749 N N . PRO A 1 97 ? -1.671 0.252 -11.230 1.00 93.31 97 PRO A N 1
ATOM 750 C CA . PRO A 1 97 ? -2.739 -0.722 -11.430 1.00 93.31 97 PRO A CA 1
ATOM 751 C C . PRO A 1 97 ? -3.373 -1.099 -10.088 1.00 93.31 97 PRO A C 1
ATOM 753 O O . PRO A 1 97 ? -2.684 -1.593 -9.196 1.00 93.31 97 PRO A O 1
ATOM 756 N N . ILE A 1 98 ? -4.680 -0.873 -9.939 1.00 91.44 98 ILE A N 1
ATOM 757 C CA . ILE A 1 98 ? -5.435 -1.199 -8.719 1.00 91.44 98 ILE A CA 1
ATOM 758 C C . ILE A 1 98 ? -6.711 -1.946 -9.117 1.00 91.44 98 ILE A C 1
ATOM 760 O O . ILE A 1 98 ? -7.414 -1.536 -10.040 1.00 91.44 98 ILE A O 1
ATOM 764 N N . GLY A 1 99 ? -7.030 -3.053 -8.440 1.00 89.94 99 GLY A N 1
ATOM 765 C CA . GLY A 1 99 ? -8.196 -3.883 -8.760 1.00 89.94 99 GLY A CA 1
ATOM 766 C C . GLY A 1 99 ? -7.959 -5.386 -8.594 1.00 89.94 99 GLY A C 1
ATOM 767 O O . GLY A 1 99 ? -7.086 -5.788 -7.825 1.00 89.94 99 GLY A O 1
ATOM 768 N N . PRO A 1 100 ? -8.748 -6.242 -9.274 1.00 91.38 100 PRO A N 1
ATOM 769 C CA . PRO A 1 100 ? -9.913 -5.912 -10.109 1.00 91.38 100 PRO A CA 1
ATOM 770 C C . PRO A 1 100 ? -11.189 -5.609 -9.324 1.00 91.38 100 PRO A C 1
ATOM 772 O O . PRO A 1 100 ? -12.135 -5.063 -9.882 1.00 91.38 100 PRO A O 1
ATOM 775 N N . VAL A 1 101 ? -11.225 -5.954 -8.039 1.00 92.31 101 VAL A N 1
ATOM 776 C CA . VAL A 1 101 ? -12.414 -5.813 -7.199 1.00 92.31 101 VAL A CA 1
ATOM 777 C C . VAL A 1 101 ? -12.061 -5.145 -5.883 1.00 92.31 101 VAL A C 1
ATOM 779 O O . VAL A 1 101 ? -10.985 -5.366 -5.330 1.00 92.31 101 VAL A O 1
ATOM 782 N N . LEU A 1 102 ? -12.998 -4.345 -5.384 1.00 93.81 102 LEU A N 1
ATOM 783 C CA . LEU A 1 102 ? -13.008 -3.872 -4.010 1.00 93.81 102 LEU A CA 1
ATOM 784 C C . LEU A 1 102 ? -13.774 -4.873 -3.155 1.00 93.81 102 LEU A C 1
ATOM 786 O O . LEU A 1 102 ? -14.968 -5.085 -3.368 1.00 93.81 102 LEU A O 1
ATOM 790 N N . VAL A 1 103 ? -13.095 -5.473 -2.181 1.00 95.50 103 VAL A N 1
ATOM 791 C CA . VAL A 1 103 ? -13.721 -6.395 -1.231 1.00 95.50 103 VAL A CA 1
ATOM 792 C C . VAL A 1 103 ? -13.954 -5.679 0.083 1.00 95.50 103 VAL A C 1
ATOM 794 O O . VAL A 1 103 ? -13.031 -5.126 0.672 1.00 95.50 103 VAL A O 1
ATOM 797 N N . SER A 1 104 ? -15.208 -5.673 0.533 1.00 96.62 104 SER A N 1
ATOM 798 C CA . SER A 1 104 ? -15.603 -4.950 1.739 1.00 96.62 104 SER A CA 1
ATOM 799 C C . SER A 1 104 ? -14.883 -5.473 2.983 1.00 96.62 104 SER A C 1
ATOM 801 O O . SER A 1 104 ? -14.783 -6.684 3.189 1.00 96.62 104 SER A O 1
ATOM 803 N N . SER A 1 105 ? -14.509 -4.555 3.875 1.00 95.56 105 SER A N 1
ATOM 804 C CA . SER A 1 105 ? -14.002 -4.862 5.221 1.00 95.56 105 SER A CA 1
ATOM 805 C C . SER A 1 105 ? -14.982 -5.688 6.066 1.00 95.56 105 SER A C 1
ATOM 807 O O . SER A 1 105 ? -14.583 -6.354 7.010 1.00 95.56 105 SER A O 1
ATOM 809 N N . ARG A 1 106 ? -16.274 -5.732 5.711 1.00 95.88 106 ARG A N 1
ATOM 810 C CA . ARG A 1 106 ? -17.251 -6.624 6.362 1.00 95.88 106 ARG A CA 1
ATOM 811 C C . ARG A 1 106 ? -17.045 -8.098 6.015 1.00 95.88 106 ARG A C 1
ATOM 813 O O . ARG A 1 106 ? -17.380 -8.958 6.819 1.00 95.88 106 ARG A O 1
ATOM 820 N N . VAL A 1 107 ? -16.546 -8.378 4.810 1.00 96.44 107 VAL A N 1
ATOM 821 C CA . VAL A 1 107 ? -16.232 -9.741 4.349 1.00 96.44 107 VAL A CA 1
ATOM 822 C C . VAL A 1 107 ? -14.873 -10.181 4.891 1.00 96.44 107 VAL A C 1
ATOM 824 O O . VAL A 1 107 ? -14.687 -11.357 5.190 1.00 96.44 107 VAL A O 1
ATOM 827 N N . ILE A 1 108 ? -13.946 -9.232 5.056 1.00 94.19 108 ILE A N 1
ATOM 828 C CA . ILE A 1 108 ? -12.593 -9.460 5.577 1.00 94.19 108 ILE A CA 1
ATOM 829 C C . ILE A 1 108 ? -12.361 -8.512 6.761 1.00 94.19 108 ILE A C 1
ATOM 831 O O . ILE A 1 108 ? -11.780 -7.446 6.576 1.00 94.19 108 ILE A O 1
ATOM 835 N N . PRO A 1 109 ? -12.846 -8.851 7.971 1.00 93.00 109 PRO A N 1
ATOM 836 C CA . PRO A 1 109 ? -12.704 -7.972 9.135 1.00 93.00 109 PRO A CA 1
ATOM 837 C C . PRO A 1 109 ? -11.253 -7.814 9.596 1.00 93.00 109 PRO A C 1
ATOM 839 O O . PRO A 1 109 ? -10.873 -6.755 10.089 1.00 93.00 109 PRO A O 1
ATOM 842 N N . ASP A 1 110 ? -10.454 -8.868 9.426 1.00 94.62 110 ASP A N 1
ATOM 843 C CA . ASP A 1 110 ? -9.034 -8.892 9.754 1.00 94.62 110 ASP A CA 1
ATOM 844 C C . ASP A 1 110 ? -8.206 -8.973 8.461 1.00 94.62 110 ASP A C 1
ATOM 846 O O . ASP A 1 110 ? -8.169 -10.033 7.834 1.00 94.62 110 ASP A O 1
ATOM 850 N N . PRO A 1 111 ? -7.548 -7.881 8.028 1.00 91.88 111 PRO A N 1
ATOM 851 C CA . PRO A 1 111 ? -6.731 -7.891 6.820 1.00 91.88 111 PRO A CA 1
ATOM 852 C C . PRO A 1 111 ? -5.413 -8.656 6.981 1.00 91.88 111 PRO A C 1
ATOM 854 O O . PRO A 1 111 ? -4.766 -8.915 5.972 1.00 91.88 111 PRO A O 1
ATOM 857 N N . SER A 1 112 ? -4.993 -9.032 8.197 1.00 92.00 112 SER A N 1
ATOM 858 C CA . SER A 1 112 ? -3.726 -9.751 8.410 1.00 92.00 112 SER A CA 1
ATOM 859 C C . SER A 1 112 ? -3.728 -11.164 7.815 1.00 92.00 112 SER A C 1
ATOM 861 O O . SER A 1 112 ? -2.668 -11.700 7.503 1.00 92.00 112 SER A O 1
ATOM 863 N N . VAL A 1 113 ? -4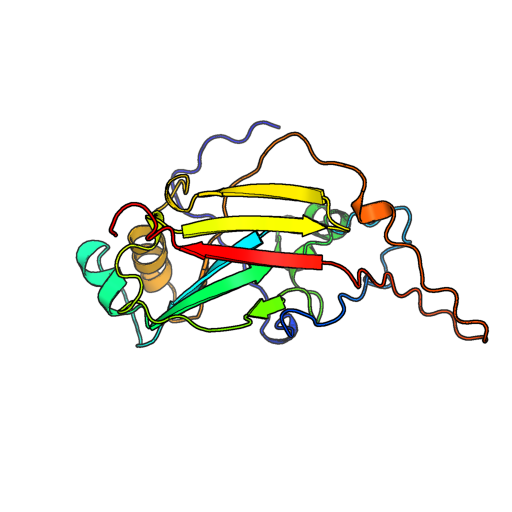.916 -11.731 7.569 1.00 93.50 113 VAL A N 1
ATOM 864 C CA . VAL A 1 113 ? -5.106 -13.051 6.937 1.00 93.50 113 VAL A CA 1
ATOM 865 C C . VAL A 1 113 ? -4.847 -13.048 5.426 1.00 93.50 113 VAL A C 1
ATOM 867 O O . VAL A 1 113 ? -4.901 -14.094 4.776 1.00 93.50 113 VAL A O 1
ATOM 870 N N . LEU A 1 114 ? -4.636 -11.869 4.833 1.00 90.44 114 LEU A N 1
ATOM 871 C CA . LEU A 1 114 ? -4.450 -11.715 3.397 1.00 90.44 114 LEU A CA 1
ATOM 872 C C . LEU A 1 114 ? -3.052 -12.163 2.977 1.00 90.44 114 LEU A C 1
ATOM 874 O O . LEU A 1 114 ? -2.044 -11.710 3.517 1.00 90.44 114 LEU A O 1
ATOM 878 N N . LYS A 1 115 ? -2.993 -13.005 1.947 1.00 90.50 115 LYS A N 1
ATOM 879 C CA . LYS A 1 115 ? -1.748 -13.418 1.292 1.00 90.50 115 LYS A CA 1
ATOM 880 C C . LYS A 1 115 ? -1.573 -12.612 0.014 1.00 90.50 115 LYS A C 1
ATOM 882 O O . LYS A 1 115 ? -2.510 -12.531 -0.773 1.00 90.50 115 LYS A O 1
ATOM 887 N N . LEU A 1 116 ? -0.393 -12.043 -0.202 1.00 86.50 116 LEU A N 1
ATOM 888 C CA . LEU A 1 116 ? -0.036 -11.204 -1.348 1.00 86.50 116 LEU A CA 1
ATOM 889 C C . LEU A 1 116 ? 0.895 -11.980 -2.279 1.00 86.50 116 LEU A C 1
ATOM 891 O O . LEU A 1 116 ? 1.855 -12.609 -1.820 1.00 86.50 116 LEU A O 1
ATOM 895 N N . ARG A 1 117 ? 0.631 -11.938 -3.590 1.00 87.69 117 ARG A N 1
ATOM 896 C CA . ARG A 1 117 ? 1.451 -12.642 -4.582 1.00 87.69 117 ARG A CA 1
ATOM 897 C C . ARG A 1 117 ? 1.577 -11.883 -5.898 1.00 87.69 117 ARG A C 1
ATOM 899 O O . ARG A 1 117 ? 0.584 -11.450 -6.484 1.00 87.69 117 ARG A O 1
ATOM 906 N N . THR A 1 118 ? 2.807 -11.864 -6.399 1.00 84.69 118 THR A N 1
ATOM 907 C CA . THR A 1 118 ? 3.159 -11.470 -7.766 1.00 84.69 118 THR A CA 1
ATOM 908 C C . THR A 1 118 ? 3.462 -12.703 -8.600 1.00 84.69 118 THR A C 1
ATOM 910 O O . THR A 1 118 ? 4.310 -13.516 -8.210 1.00 84.69 118 THR A O 1
ATOM 913 N N . VAL A 1 119 ? 2.868 -12.788 -9.791 1.00 83.31 119 VAL A N 1
ATOM 914 C CA . VAL A 1 119 ? 3.259 -13.748 -10.827 1.00 83.31 119 VAL A CA 1
ATOM 915 C C . VAL A 1 119 ? 3.590 -13.019 -12.128 1.00 83.31 119 VAL A C 1
ATOM 917 O O . VAL A 1 119 ? 2.776 -12.250 -12.641 1.00 83.31 119 VAL A O 1
ATOM 920 N N . LEU A 1 120 ? 4.769 -13.307 -12.676 1.00 79.75 120 LEU A N 1
ATOM 921 C CA . LEU A 1 120 ? 5.260 -12.770 -13.941 1.00 79.75 120 LEU A CA 1
ATOM 922 C C . LEU A 1 120 ? 5.600 -13.921 -14.889 1.00 79.75 120 LEU A C 1
ATOM 924 O O . LEU A 1 120 ? 6.451 -14.744 -14.557 1.00 79.75 120 LEU A O 1
ATOM 928 N N . ASN A 1 121 ? 4.957 -13.988 -16.060 1.00 80.69 121 ASN A N 1
ATOM 929 C CA . ASN A 1 121 ? 5.189 -15.047 -17.058 1.00 80.69 121 ASN A CA 1
ATOM 930 C C . ASN A 1 121 ? 5.113 -16.465 -16.446 1.00 80.69 121 ASN A C 1
ATOM 932 O O . ASN A 1 121 ? 5.974 -17.317 -16.677 1.00 80.69 121 ASN A O 1
ATOM 936 N N . GLY A 1 122 ? 4.121 -16.692 -15.580 1.00 82.56 122 GLY A N 1
ATOM 937 C CA . GLY A 1 122 ? 3.914 -17.959 -14.870 1.00 82.56 122 GLY A CA 1
ATOM 938 C C . GLY A 1 122 ? 4.849 -18.228 -13.682 1.00 82.56 122 GLY A C 1
ATOM 939 O O . GLY A 1 122 ? 4.682 -19.245 -13.009 1.00 82.56 122 GLY A O 1
ATOM 940 N N . GLN A 1 123 ? 5.799 -17.341 -13.376 1.00 81.50 123 GLN A N 1
ATOM 941 C CA . GLN A 1 123 ? 6.747 -17.507 -12.271 1.00 81.50 123 GLN A CA 1
ATOM 942 C C . GLN A 1 123 ? 6.382 -16.638 -11.068 1.00 81.50 123 GLN A C 1
ATOM 944 O O . GLN A 1 123 ? 5.986 -15.484 -11.215 1.00 81.50 123 GLN A O 1
ATOM 949 N N . VAL A 1 124 ? 6.497 -17.200 -9.861 1.00 85.62 124 VAL A N 1
ATOM 950 C CA . VAL A 1 124 ? 6.248 -16.459 -8.617 1.00 85.62 124 VAL A CA 1
ATOM 951 C C . VAL A 1 124 ? 7.437 -15.580 -8.314 1.00 85.62 124 VAL A C 1
ATOM 953 O O . VAL A 1 124 ? 8.526 -16.088 -8.069 1.00 85.62 124 VAL A O 1
ATOM 956 N N . MET A 1 125 ? 7.199 -14.275 -8.275 1.00 85.06 125 MET A N 1
ATOM 957 C CA . MET A 1 125 ? 8.263 -13.313 -8.014 1.00 85.06 125 MET A CA 1
ATOM 958 C C . MET A 1 125 ? 8.237 -12.766 -6.592 1.00 85.06 125 MET A C 1
ATOM 960 O O . MET A 1 125 ? 9.277 -12.447 -6.026 1.00 85.06 125 MET A O 1
ATOM 964 N N . GLN A 1 126 ? 7.042 -12.628 -6.021 1.00 84.25 126 GLN A N 1
ATOM 965 C CA . GLN A 1 126 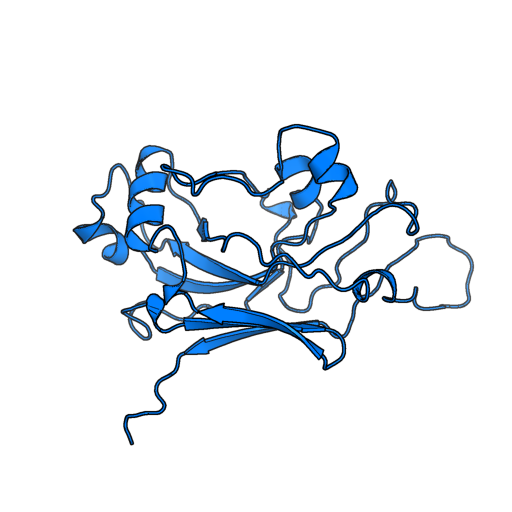? 6.837 -12.199 -4.642 1.00 84.25 126 GLN A CA 1
ATOM 966 C C . GLN A 1 126 ? 5.724 -13.036 -4.033 1.00 84.25 126 GLN A C 1
ATOM 968 O O . GLN A 1 126 ? 4.718 -13.317 -4.688 1.00 84.25 126 GLN A O 1
ATOM 973 N N . GLN A 1 127 ? 5.910 -13.399 -2.771 1.00 88.88 127 GLN A N 1
ATOM 974 C CA . GLN A 1 127 ? 4.905 -14.044 -1.944 1.00 88.88 127 GLN A CA 1
ATOM 975 C C . GLN A 1 127 ? 5.104 -13.589 -0.497 1.00 88.88 127 GLN A C 1
ATOM 977 O O . GLN A 1 127 ? 6.236 -13.498 -0.011 1.00 88.88 127 GLN A O 1
ATOM 982 N N . GLY A 1 128 ? 4.013 -13.272 0.185 1.00 85.75 128 GLY A N 1
ATOM 983 C CA . GLY A 1 128 ? 4.040 -12.855 1.581 1.00 85.75 128 GLY A CA 1
ATOM 984 C C . GLY A 1 128 ? 2.645 -12.753 2.167 1.00 85.75 128 GLY A C 1
ATOM 985 O O . GLY A 1 128 ? 1.651 -12.965 1.472 1.00 85.75 128 GLY A O 1
ATOM 986 N N . GLU A 1 129 ? 2.587 -12.415 3.444 1.00 88.81 129 GLU A N 1
ATOM 987 C CA . GLU A 1 129 ? 1.338 -12.262 4.182 1.00 88.81 129 GLU A CA 1
ATOM 988 C C . GLU A 1 129 ? 1.229 -10.838 4.728 1.00 88.81 129 GLU A C 1
ATOM 990 O O . GLU A 1 129 ? 2.232 -10.204 5.054 1.00 88.81 129 GLU A O 1
ATOM 995 N N . ALA A 1 130 ? 0.010 -10.318 4.838 1.00 89.12 130 ALA A N 1
ATOM 996 C CA . ALA A 1 130 ? -0.241 -9.025 5.469 1.00 89.12 130 ALA A CA 1
ATOM 997 C C . ALA A 1 130 ? 0.090 -9.048 6.975 1.00 89.12 130 ALA A C 1
ATOM 999 O O . ALA A 1 130 ? 0.372 -8.008 7.566 1.00 89.12 130 ALA A O 1
ATOM 1000 N N . SER A 1 131 ? 0.122 -10.233 7.591 1.00 91.19 131 SER A N 1
ATOM 1001 C CA . SER A 1 131 ? 0.640 -10.462 8.944 1.00 91.19 131 SER A CA 1
ATOM 1002 C C . SER A 1 131 ? 2.130 -10.108 9.097 1.00 91.19 131 SER A C 1
ATOM 1004 O O . SER A 1 131 ? 2.557 -9.771 10.200 1.00 91.19 131 SER A O 1
ATOM 1006 N N . ASP A 1 132 ? 2.908 -10.094 8.005 1.00 90.06 132 ASP A N 1
ATOM 1007 C CA . ASP A 1 132 ? 4.329 -9.713 8.007 1.00 90.06 132 ASP A CA 1
ATOM 1008 C C . ASP A 1 132 ? 4.558 -8.189 7.978 1.00 90.06 132 ASP A C 1
ATOM 1010 O O . ASP A 1 132 ? 5.706 -7.727 7.957 1.00 90.06 132 ASP A O 1
ATOM 1014 N N . MET A 1 133 ? 3.500 -7.377 7.898 1.00 91.94 133 MET A N 1
ATOM 1015 C CA . MET A 1 133 ? 3.639 -5.923 7.832 1.00 91.94 133 MET A CA 1
ATOM 1016 C C . MET A 1 133 ? 4.258 -5.370 9.125 1.00 91.94 133 MET A C 1
ATOM 1018 O O . MET A 1 133 ? 3.796 -5.649 10.227 1.00 91.94 133 MET A O 1
ATOM 1022 N N . ILE A 1 134 ? 5.273 -4.507 8.987 1.00 94.12 134 ILE A N 1
ATOM 1023 C CA . ILE A 1 134 ? 5.920 -3.821 10.125 1.00 94.12 134 ILE A CA 1
ATOM 1024 C C . ILE A 1 134 ? 4.910 -2.948 10.885 1.00 94.12 134 ILE A C 1
ATOM 1026 O O . ILE A 1 134 ? 4.946 -2.866 12.112 1.00 94.12 134 ILE A O 1
ATOM 1030 N N . PHE A 1 135 ? 4.015 -2.288 10.146 1.00 95.06 135 PHE A N 1
ATOM 1031 C CA . PHE A 1 135 ? 2.922 -1.492 10.689 1.00 95.06 135 PHE A CA 1
ATOM 1032 C C . PHE A 1 135 ? 1.600 -2.096 10.234 1.00 95.06 135 PHE A C 1
ATOM 1034 O O . PHE A 1 135 ? 1.393 -2.302 9.042 1.00 95.06 135 PHE A O 1
ATOM 1041 N N . THR A 1 136 ? 0.703 -2.364 11.176 1.00 95.56 136 THR A N 1
ATOM 1042 C CA . THR A 1 136 ? -0.614 -2.938 10.886 1.00 95.56 136 THR A CA 1
ATOM 1043 C C . THR A 1 136 ? -1.496 -1.947 10.115 1.00 95.56 136 THR A C 1
ATOM 1045 O O . THR A 1 136 ? -1.278 -0.734 10.156 1.00 95.56 136 THR A O 1
ATOM 1048 N N . VAL A 1 137 ? -2.542 -2.438 9.441 1.00 95.25 137 VAL A N 1
ATOM 1049 C CA . VAL A 1 137 ? -3.527 -1.567 8.769 1.00 95.25 137 VAL A CA 1
ATOM 1050 C C . VAL A 1 137 ? -4.141 -0.528 9.730 1.00 95.25 137 VAL A C 1
ATOM 1052 O O . VAL A 1 137 ? -4.118 0.655 9.379 1.00 95.25 137 VAL A O 1
ATOM 1055 N N . PRO A 1 138 ? -4.605 -0.886 10.949 1.00 96.00 138 PRO A N 1
ATOM 1056 C CA . PRO A 1 138 ? -5.050 0.100 11.937 1.00 96.00 138 PRO A CA 1
ATOM 1057 C C . PRO A 1 138 ? -4.001 1.177 12.239 1.00 96.00 138 PRO A C 1
ATOM 1059 O O . PRO A 1 138 ? -4.330 2.366 12.280 1.00 96.00 138 PRO A O 1
ATOM 1062 N N . LYS A 1 139 ? -2.728 0.780 12.396 1.00 95.75 139 LYS A N 1
ATOM 1063 C CA . LYS A 1 139 ? -1.624 1.703 12.681 1.00 95.75 139 LYS A CA 1
ATOM 1064 C C . LYS A 1 139 ? -1.420 2.707 11.556 1.00 95.75 139 LYS A C 1
ATOM 1066 O O . LYS A 1 139 ? -1.265 3.898 11.821 1.00 95.75 139 LYS A O 1
ATOM 1071 N N . ILE A 1 140 ? -1.415 2.223 10.315 1.00 95.25 140 ILE A N 1
ATOM 1072 C CA . ILE A 1 140 ? -1.234 3.041 9.114 1.00 95.25 140 ILE A CA 1
ATOM 1073 C C . ILE A 1 140 ? -2.386 4.039 8.981 1.00 95.25 140 ILE A C 1
ATOM 1075 O O . ILE A 1 140 ? -2.136 5.231 8.836 1.00 95.25 140 ILE A O 1
ATOM 1079 N N . VAL A 1 141 ? -3.635 3.585 9.105 1.00 94.94 141 VAL A N 1
ATOM 1080 C CA . VAL A 1 141 ? -4.816 4.459 9.005 1.00 94.94 141 VAL A CA 1
ATOM 1081 C C . VAL A 1 141 ? -4.823 5.514 10.115 1.00 94.94 141 VAL A C 1
ATOM 1083 O O . VAL A 1 141 ? -5.024 6.693 9.831 1.00 94.94 141 VAL A O 1
ATOM 1086 N N . SER A 1 142 ? -4.546 5.130 11.365 1.00 95.50 142 SER A N 1
ATOM 1087 C CA . SER A 1 142 ? -4.445 6.082 12.480 1.00 95.50 142 SER A CA 1
ATOM 1088 C C . SER A 1 142 ? -3.347 7.121 12.244 1.00 95.50 142 SER A C 1
ATOM 1090 O O . SER A 1 142 ? -3.572 8.315 12.439 1.00 95.50 142 SER A O 1
ATOM 1092 N N . PHE A 1 143 ? -2.175 6.691 11.769 1.00 94.75 143 PHE A N 1
ATOM 1093 C CA . PHE A 1 143 ? -1.062 7.585 11.462 1.00 94.75 143 PHE A CA 1
ATOM 1094 C C . PHE A 1 143 ? -1.402 8.573 10.339 1.00 94.75 143 PHE A C 1
ATOM 1096 O O . PHE A 1 143 ? -1.226 9.777 10.509 1.00 94.75 143 PHE A O 1
ATOM 1103 N N . LEU A 1 144 ? -1.943 8.085 9.221 1.00 93.12 144 LEU A N 1
ATOM 1104 C CA . LEU A 1 144 ? -2.271 8.914 8.058 1.00 93.12 144 LEU A CA 1
ATOM 1105 C C . LEU A 1 144 ? -3.427 9.877 8.330 1.00 93.12 144 LEU A C 1
ATOM 1107 O O . LEU A 1 144 ? -3.385 11.016 7.870 1.00 93.12 144 LEU A O 1
ATOM 1111 N N . SER A 1 145 ? -4.381 9.487 9.182 1.00 93.38 145 SER A N 1
ATOM 1112 C CA . SER A 1 145 ? -5.481 10.364 9.600 1.00 93.38 145 SER A CA 1
ATOM 1113 C C . SER A 1 145 ? -5.023 11.629 10.339 1.00 93.38 145 SER A C 1
ATOM 1115 O O . SER A 1 145 ? -5.801 12.570 10.481 1.00 93.38 145 SER A O 1
ATOM 1117 N N . GLN A 1 146 ? -3.770 11.694 10.805 1.00 91.94 146 GLN A N 1
ATOM 1118 C CA . GLN A 1 146 ? -3.195 12.910 11.397 1.00 91.94 146 GLN A CA 1
ATOM 1119 C C . GLN A 1 146 ? -2.853 13.959 10.329 1.00 91.94 146 GLN A C 1
ATOM 1121 O O . GLN A 1 146 ? -2.831 15.158 10.614 1.00 91.94 146 GLN A O 1
ATOM 1126 N N . LEU A 1 147 ? -2.652 13.534 9.080 1.00 83.56 147 LEU A N 1
ATOM 1127 C CA . LEU A 1 147 ? -2.327 14.388 7.939 1.00 83.56 147 LEU A CA 1
ATOM 1128 C C . LEU A 1 147 ? -3.590 14.730 7.147 1.00 83.56 147 LEU A C 1
ATOM 1130 O O . LEU A 1 147 ? -4.041 15.879 7.188 1.00 83.56 147 LEU A O 1
ATOM 1134 N N . ASP A 1 148 ? -4.181 13.739 6.482 1.00 68.19 148 ASP A N 1
ATOM 1135 C CA . ASP A 1 148 ? -5.248 13.917 5.498 1.00 68.19 148 ASP A CA 1
ATOM 1136 C C . ASP A 1 148 ? -6.314 12.806 5.555 1.00 68.19 148 ASP A C 1
ATOM 1138 O O . ASP A 1 148 ? -6.324 11.963 6.449 1.00 68.19 148 ASP A O 1
ATOM 1142 N N . THR A 1 149 ? -7.260 12.857 4.615 1.00 59.69 149 THR A N 1
ATOM 1143 C CA . THR A 1 149 ? -8.301 11.844 4.409 1.00 59.69 149 THR A CA 1
ATOM 1144 C C . THR A 1 149 ? -8.243 11.336 2.976 1.00 59.69 149 THR A C 1
ATOM 1146 O O . THR A 1 149 ? -8.701 12.046 2.078 1.00 59.69 149 THR A O 1
ATOM 1149 N N . GLY A 1 150 ? -7.707 10.135 2.744 1.00 58.19 150 GLY A N 1
ATOM 1150 C CA . GLY A 1 150 ? -7.507 9.607 1.388 1.00 58.19 150 GLY A CA 1
ATOM 1151 C C . GLY A 1 150 ? -7.499 8.080 1.261 1.00 58.19 150 GLY A C 1
ATOM 1152 O O . GLY A 1 150 ? -7.689 7.350 2.227 1.00 58.19 150 GLY A O 1
ATOM 1153 N N . LEU A 1 151 ? -7.317 7.603 0.025 1.00 55.81 151 LEU A N 1
ATOM 1154 C CA . LEU A 1 151 ? -7.017 6.205 -0.306 1.00 55.81 151 LEU A CA 1
ATOM 1155 C C . LEU A 1 151 ? -5.550 5.925 0.032 1.00 55.81 151 LEU A C 1
ATOM 1157 O O . LEU A 1 151 ? -4.679 6.665 -0.423 1.00 55.81 151 LEU A O 1
ATOM 1161 N N . TYR A 1 152 ? -5.273 4.843 0.760 1.00 64.06 152 TYR A N 1
ATOM 1162 C CA . TYR A 1 152 ? -3.914 4.511 1.183 1.00 64.06 152 TYR A CA 1
ATOM 1163 C C . TYR A 1 152 ? -3.478 3.161 0.619 1.00 64.06 152 TYR A C 1
ATOM 1165 O O . TYR A 1 152 ? -4.184 2.161 0.738 1.00 64.06 152 TYR A O 1
ATOM 1173 N N . VAL A 1 153 ? -2.297 3.123 0.004 1.00 57.88 153 VAL A N 1
ATOM 1174 C CA . VAL A 1 153 ? -1.636 1.881 -0.413 1.00 57.88 153 VAL A CA 1
ATOM 1175 C C . VAL A 1 153 ? -0.565 1.576 0.625 1.00 57.88 153 VAL A C 1
ATOM 1177 O O . VAL A 1 153 ? 0.269 2.432 0.913 1.00 57.88 153 VAL A O 1
ATOM 1180 N N . ALA A 1 154 ? -0.635 0.399 1.242 1.00 58.72 154 ALA A N 1
ATOM 1181 C CA . ALA A 1 154 ? 0.295 0.005 2.290 1.00 58.72 154 ALA A CA 1
ATOM 1182 C C . ALA A 1 154 ? 1.384 -0.906 1.715 1.00 58.72 154 ALA A C 1
ATOM 1184 O O . ALA A 1 154 ? 1.058 -1.946 1.150 1.00 58.72 154 ALA A O 1
ATOM 1185 N N . GLU A 1 155 ? 2.649 -0.507 1.895 1.00 54.47 155 GLU A N 1
ATOM 1186 C CA . GLU A 1 155 ? 3.827 -1.211 1.372 1.00 54.47 155 GLU A CA 1
ATOM 1187 C C . GLU A 1 155 ? 4.403 -2.247 2.357 1.00 54.47 155 GLU A C 1
ATOM 1189 O O . GLU A 1 155 ? 4.579 -1.959 3.551 1.00 54.47 155 GLU A O 1
ATOM 1194 N N . ARG A 1 156 ? 4.804 -3.426 1.856 1.00 49.75 156 ARG A N 1
ATOM 1195 C CA . ARG A 1 156 ? 5.718 -4.344 2.572 1.00 49.75 156 ARG A CA 1
ATOM 1196 C C . ARG A 1 156 ? 7.182 -4.032 2.238 1.00 49.75 156 ARG A C 1
ATOM 1198 O O . ARG A 1 156 ? 7.603 -4.095 1.090 1.00 49.75 156 ARG A O 1
ATOM 1205 N N . HIS A 1 157 ? 8.025 -3.836 3.255 1.00 46.28 157 HIS A N 1
ATOM 1206 C CA . HIS A 1 157 ? 9.466 -3.647 3.033 1.00 46.28 157 HIS A CA 1
ATOM 1207 C C . HIS A 1 157 ? 10.208 -4.952 2.641 1.00 46.28 157 HIS A C 1
ATOM 1209 O O . HIS A 1 157 ? 10.401 -5.840 3.466 1.00 46.28 157 HIS A O 1
ATOM 1215 N N . TYR A 1 158 ? 10.669 -4.985 1.383 1.00 41.41 158 TYR A N 1
ATOM 1216 C CA . TYR A 1 158 ? 11.869 -5.610 0.773 1.00 41.41 158 TYR A CA 1
ATOM 1217 C C . TYR A 1 158 ? 12.318 -7.053 1.137 1.00 41.41 158 TYR A C 1
ATOM 1219 O O . TYR A 1 158 ? 12.790 -7.321 2.241 1.00 41.41 158 TYR A O 1
ATOM 1227 N N . HIS A 1 159 ? 12.384 -7.933 0.119 1.00 36.94 159 HIS A N 1
ATOM 1228 C CA . HIS A 1 159 ? 13.202 -9.165 0.099 1.00 36.94 159 HIS A CA 1
ATOM 1229 C C . HIS A 1 159 ? 14.455 -8.965 -0.797 1.00 36.94 159 HIS A C 1
ATOM 1231 O O . HIS A 1 159 ? 14.325 -8.383 -1.876 1.00 36.94 159 HIS A O 1
ATOM 1237 N N . PRO A 1 160 ? 15.665 -9.406 -0.384 1.00 36.34 160 PRO A N 1
ATOM 1238 C CA . PRO A 1 160 ? 16.939 -9.037 -1.021 1.00 36.34 160 PRO A CA 1
ATOM 1239 C C . PRO A 1 160 ? 17.299 -9.696 -2.352 1.00 36.34 160 PRO A C 1
ATOM 1241 O O . PRO A 1 160 ? 18.181 -9.175 -3.036 1.00 36.34 160 PRO A O 1
ATOM 1244 N N . ASP A 1 161 ? 16.612 -10.757 -2.753 1.00 40.84 161 ASP A N 1
ATOM 1245 C CA . ASP A 1 161 ? 16.949 -11.505 -3.966 1.00 40.84 161 ASP A CA 1
ATOM 1246 C C . ASP A 1 161 ? 16.047 -11.064 -5.132 1.00 40.84 161 ASP A C 1
ATOM 1248 O O . ASP A 1 161 ? 14.945 -11.582 -5.302 1.00 40.84 161 ASP A O 1
ATOM 1252 N N . ARG A 1 162 ? 16.475 -10.052 -5.905 1.00 54.25 162 ARG A N 1
ATOM 1253 C CA . ARG A 1 162 ? 15.728 -9.553 -7.077 1.00 54.25 162 ARG A CA 1
ATOM 1254 C C . ARG A 1 162 ? 16.213 -10.214 -8.366 1.00 54.25 162 ARG A C 1
ATOM 1256 O O . ARG A 1 162 ? 17.395 -10.146 -8.700 1.00 54.25 162 ARG A O 1
ATOM 1263 N N . ASP A 1 163 ? 15.282 -10.830 -9.087 1.00 45.31 163 ASP A N 1
ATOM 1264 C CA . ASP A 1 163 ? 15.529 -11.551 -10.335 1.00 45.31 163 ASP A CA 1
ATOM 1265 C C . ASP A 1 163 ? 15.506 -10.592 -11.551 1.00 45.31 163 ASP A C 1
ATOM 1267 O O . ASP A 1 163 ? 14.552 -9.823 -11.701 1.00 45.31 163 ASP A O 1
ATOM 1271 N N . PRO A 1 164 ? 16.505 -10.615 -12.457 1.00 45.81 164 PRO A N 1
ATOM 1272 C CA . PRO A 1 164 ? 16.550 -9.802 -13.683 1.00 45.81 164 PRO A CA 1
ATOM 1273 C C . PRO A 1 164 ? 15.444 -10.075 -14.731 1.00 45.81 164 PRO A C 1
ATOM 1275 O O . PRO A 1 164 ? 15.547 -9.593 -15.863 1.00 45.81 164 PRO A O 1
ATOM 1278 N N . LEU A 1 165 ? 14.397 -10.846 -14.420 1.00 45.50 165 LEU A N 1
ATOM 1279 C CA . LEU A 1 165 ? 13.367 -11.250 -15.387 1.00 45.50 165 LEU A CA 1
ATOM 1280 C C . LEU A 1 165 ? 12.513 -10.105 -15.940 1.00 45.50 165 LEU A C 1
ATOM 1282 O O . LEU A 1 165 ? 12.057 -10.220 -17.078 1.00 45.50 165 LEU A O 1
ATOM 1286 N N . TRP A 1 166 ? 12.340 -8.991 -15.220 1.00 44.94 166 TRP A N 1
ATOM 1287 C CA . TRP A 1 166 ? 11.596 -7.849 -15.769 1.00 44.94 166 TRP A CA 1
ATOM 1288 C C . TRP A 1 166 ? 12.247 -7.294 -17.045 1.00 44.94 166 TRP A C 1
ATOM 1290 O O . TRP A 1 166 ? 11.569 -7.031 -18.039 1.00 44.94 166 TRP A O 1
ATOM 1300 N N . ASN A 1 167 ? 13.581 -7.217 -17.068 1.00 43.88 167 ASN A N 1
ATOM 1301 C CA . ASN A 1 167 ? 14.346 -6.715 -18.214 1.00 43.88 167 ASN A CA 1
ATOM 1302 C C . ASN A 1 167 ? 14.249 -7.629 -19.453 1.00 43.88 167 ASN A C 1
ATOM 1304 O O . ASN A 1 167 ? 14.782 -7.296 -20.510 1.00 43.88 167 ASN A O 1
ATOM 1308 N N . ARG A 1 168 ? 13.569 -8.783 -19.353 1.00 42.06 168 ARG A N 1
ATOM 1309 C CA . ARG A 1 168 ? 13.270 -9.675 -20.482 1.00 42.06 168 ARG A CA 1
ATOM 1310 C C . ARG A 1 168 ? 11.872 -9.484 -21.069 1.00 42.06 168 ARG A C 1
ATOM 1312 O O . ARG A 1 168 ? 11.548 -10.215 -22.003 1.00 42.06 168 ARG A O 1
ATOM 1319 N N . CYS A 1 169 ? 11.059 -8.539 -20.583 1.00 40.88 169 CYS A N 1
ATOM 1320 C CA . CYS A 1 169 ? 9.813 -8.169 -21.262 1.00 40.88 169 CYS A CA 1
ATOM 1321 C C . CYS A 1 169 ? 10.157 -7.510 -22.614 1.00 40.88 169 CYS A C 1
ATOM 1323 O O . CYS A 1 169 ? 10.489 -6.329 -22.703 1.00 40.88 169 CYS A O 1
ATOM 1325 N N . GLN A 1 170 ? 10.184 -8.347 -23.657 1.00 36.31 170 GLN A N 1
ATOM 1326 C CA . GLN A 1 170 ? 10.595 -8.013 -25.020 1.00 36.31 170 GLN A CA 1
ATOM 1327 C C . GLN A 1 170 ? 9.668 -6.938 -25.613 1.00 36.31 170 GLN A C 1
ATOM 1329 O O . GLN A 1 170 ? 8.457 -6.983 -25.386 1.00 36.31 170 GLN A O 1
ATOM 1334 N N . PRO A 1 171 ? 10.188 -5.998 -26.421 1.00 35.22 171 PRO A N 1
ATOM 1335 C CA . PRO A 1 171 ? 9.331 -5.143 -27.228 1.00 35.22 171 PRO A CA 1
ATOM 1336 C C . PRO A 1 171 ? 8.520 -6.014 -28.198 1.00 35.22 171 PRO A C 1
ATOM 1338 O O . PRO A 1 171 ? 9.094 -6.822 -28.928 1.00 35.22 171 PRO A O 1
ATOM 1341 N N . GLU A 1 172 ? 7.194 -5.843 -28.248 1.00 34.69 172 GLU A N 1
ATOM 1342 C CA . GLU A 1 172 ? 6.401 -6.429 -29.332 1.00 34.69 172 GLU A CA 1
ATOM 1343 C C . GLU A 1 172 ? 6.900 -5.855 -30.664 1.00 34.69 172 GLU A C 1
ATOM 1345 O O . GLU A 1 172 ? 6.740 -4.667 -30.966 1.00 34.69 172 GLU A O 1
ATOM 1350 N N . SER A 1 173 ? 7.526 -6.708 -31.475 1.00 30.67 173 SER A N 1
ATOM 1351 C CA . SER A 1 173 ? 7.935 -6.391 -32.837 1.00 30.67 173 SER A CA 1
ATOM 1352 C C . SER A 1 173 ? 6.696 -6.249 -33.720 1.00 30.67 173 SER A C 1
ATOM 1354 O O . SER A 1 173 ? 6.286 -7.191 -34.397 1.00 30.67 173 SER A O 1
ATOM 1356 N N . THR A 1 174 ? 6.091 -5.065 -33.744 1.00 28.50 174 THR A N 1
ATOM 1357 C CA . THR A 1 174 ? 5.130 -4.717 -34.791 1.00 28.50 174 THR A CA 1
ATOM 1358 C C . THR A 1 174 ? 5.874 -3.980 -35.897 1.00 28.50 174 THR A C 1
ATOM 1360 O O . THR A 1 174 ? 6.404 -2.881 -35.732 1.00 28.50 174 THR A O 1
ATOM 1363 N N . SER A 1 175 ? 5.979 -4.638 -37.048 1.00 31.73 175 SER A N 1
ATOM 1364 C CA . SER A 1 175 ? 6.604 -4.129 -38.261 1.00 31.73 175 SER A CA 1
ATOM 1365 C C . SER A 1 175 ? 5.793 -2.968 -38.843 1.00 31.73 175 SER A C 1
ATOM 1367 O O . SER A 1 175 ? 4.923 -3.180 -39.678 1.00 31.73 175 SER A O 1
ATOM 1369 N N . SER A 1 176 ? 6.051 -1.733 -38.415 1.00 27.61 176 SER A N 1
ATOM 1370 C CA . SER A 1 176 ? 5.931 -0.533 -39.258 1.00 27.61 176 SER A CA 1
ATOM 1371 C C . SER A 1 176 ? 6.472 0.690 -38.514 1.00 27.61 176 SER A C 1
ATOM 1373 O O . SER A 1 176 ? 6.321 0.841 -37.305 1.00 27.61 176 SER A O 1
ATOM 1375 N N . ALA A 1 177 ? 7.158 1.557 -39.250 1.00 30.72 177 ALA A N 1
ATOM 1376 C CA . ALA A 1 177 ? 7.861 2.731 -38.762 1.00 30.72 177 ALA A CA 1
ATOM 1377 C C . ALA A 1 177 ? 7.013 3.651 -37.855 1.00 30.72 177 ALA A C 1
ATOM 1379 O O . ALA A 1 177 ? 6.179 4.412 -38.337 1.00 30.72 177 ALA A O 1
ATOM 1380 N N . ARG A 1 178 ? 7.297 3.632 -36.546 1.00 25.61 178 ARG A N 1
ATOM 1381 C CA . ARG A 1 178 ? 7.278 4.769 -35.599 1.00 25.61 178 ARG A CA 1
ATOM 1382 C C . ARG A 1 178 ? 7.883 4.275 -34.284 1.00 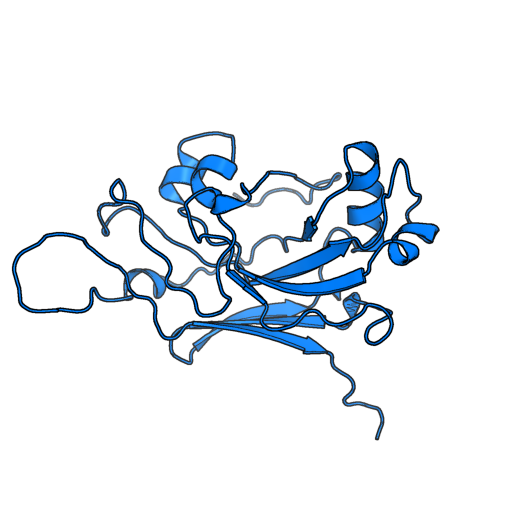25.61 178 ARG A C 1
ATOM 1384 O O . ARG A 1 178 ? 7.253 3.514 -33.561 1.00 25.61 178 ARG A O 1
ATOM 1391 N N . ARG A 1 179 ? 9.115 4.699 -33.983 1.00 29.77 179 ARG A N 1
ATOM 1392 C CA . ARG A 1 179 ? 9.801 4.421 -32.711 1.00 29.77 179 ARG A CA 1
ATOM 1393 C C . ARG A 1 179 ? 8.953 4.939 -31.540 1.00 29.77 179 ARG A C 1
ATOM 1395 O O . ARG A 1 179 ? 8.959 6.127 -31.243 1.00 29.77 179 ARG A O 1
ATOM 1402 N N . ARG A 1 180 ? 8.196 4.047 -30.908 1.00 34.41 180 ARG A N 1
ATOM 1403 C CA . ARG A 1 180 ? 7.692 4.162 -29.537 1.00 34.41 180 ARG A CA 1
ATOM 1404 C C . ARG A 1 180 ? 8.001 2.815 -28.902 1.00 34.41 180 ARG A C 1
ATOM 1406 O O . ARG A 1 180 ? 7.288 1.853 -29.169 1.00 34.41 180 ARG A O 1
ATOM 1413 N N . GLY A 1 181 ? 9.110 2.718 -28.172 1.00 28.52 181 GLY A N 1
ATOM 1414 C CA . GLY A 1 181 ? 9.439 1.503 -27.433 1.00 28.52 181 GLY A CA 1
ATOM 1415 C C . GLY A 1 181 ? 8.369 1.282 -26.371 1.00 28.52 181 GLY A C 1
ATOM 1416 O O . GLY A 1 181 ? 8.359 1.975 -25.363 1.00 28.52 181 GLY A O 1
ATOM 1417 N N . ARG A 1 182 ? 7.423 0.376 -26.623 1.00 32.94 182 ARG A N 1
ATOM 1418 C CA . ARG A 1 182 ? 6.539 -0.142 -25.581 1.00 32.94 182 ARG A CA 1
ATOM 1419 C C . ARG A 1 182 ? 7.197 -1.405 -25.049 1.00 32.94 182 ARG A C 1
ATOM 1421 O O . ARG A 1 182 ? 7.280 -2.391 -25.776 1.00 32.94 182 ARG A O 1
ATOM 1428 N N . ALA A 1 183 ? 7.669 -1.373 -23.809 1.00 36.78 183 ALA A N 1
ATOM 1429 C CA . ALA A 1 183 ? 7.818 -2.606 -23.053 1.00 36.78 183 ALA A CA 1
ATOM 1430 C C . ALA A 1 183 ? 6.398 -3.039 -22.675 1.00 36.78 183 ALA A C 1
ATOM 1432 O O . ALA A 1 183 ? 5.774 -2.430 -21.813 1.00 36.78 183 ALA A O 1
ATOM 1433 N N . LEU A 1 184 ? 5.843 -4.003 -23.406 1.00 39.03 184 LEU A N 1
ATOM 1434 C CA . LEU A 1 184 ? 4.533 -4.571 -23.110 1.00 39.03 184 LEU A CA 1
ATOM 1435 C C . LEU A 1 184 ? 4.765 -5.806 -22.255 1.00 39.03 184 LEU A C 1
ATOM 1437 O O . LEU A 1 184 ? 5.153 -6.856 -22.757 1.00 39.03 184 LEU A O 1
ATOM 1441 N N . CYS A 1 185 ? 4.564 -5.672 -20.952 1.00 43.16 185 CYS A N 1
ATOM 1442 C CA . CYS A 1 185 ? 4.529 -6.823 -20.067 1.00 43.16 185 CYS A CA 1
ATOM 1443 C C . CYS A 1 185 ? 3.059 -7.243 -19.949 1.00 43.16 185 CYS A C 1
ATOM 1445 O O . CYS A 1 185 ? 2.318 -6.739 -19.113 1.00 43.16 185 CYS A O 1
ATOM 1447 N N . ASN A 1 186 ? 2.616 -8.073 -20.898 1.00 38.09 186 ASN A N 1
ATOM 1448 C CA . ASN A 1 186 ? 1.204 -8.425 -21.090 1.00 38.09 186 ASN A CA 1
ATOM 1449 C C . ASN A 1 186 ? 0.736 -9.623 -20.242 1.00 38.09 186 ASN A C 1
ATOM 1451 O O . ASN A 1 186 ? -0.454 -9.916 -20.246 1.00 38.09 186 ASN A O 1
ATOM 1455 N N . ASP A 1 187 ? 1.636 -10.299 -19.518 1.00 48.78 187 ASP A N 1
ATOM 1456 C CA . ASP A 1 187 ? 1.321 -11.509 -18.741 1.00 48.78 187 ASP A CA 1
ATOM 1457 C C . ASP A 1 187 ? 1.717 -11.361 -17.263 1.00 48.78 187 ASP A C 1
ATOM 1459 O O . ASP A 1 187 ? 2.490 -12.137 -16.689 1.00 48.78 187 ASP A O 1
ATOM 1463 N N . GLN A 1 188 ? 1.236 -10.272 -16.661 1.00 48.31 188 GLN A N 1
ATOM 1464 C CA . GLN A 1 188 ? 1.421 -9.994 -15.242 1.00 48.31 188 GLN A CA 1
ATOM 1465 C C . GLN A 1 188 ? 0.107 -10.178 -14.510 1.00 48.31 188 GLN A C 1
ATOM 1467 O O . GLN A 1 188 ? -0.903 -9.569 -14.866 1.00 48.31 188 GLN A O 1
ATOM 1472 N N . SER A 1 189 ? 0.133 -10.990 -13.458 1.00 53.72 189 SER A N 1
ATOM 1473 C CA . SER A 1 189 ? -1.000 -11.122 -12.554 1.00 53.72 189 SER A CA 1
ATOM 1474 C C . SER A 1 189 ? -0.552 -10.857 -11.125 1.00 53.72 189 SER A C 1
ATOM 1476 O O . SER A 1 189 ? 0.465 -11.370 -10.651 1.00 53.72 189 SER A O 1
ATOM 1478 N N . TRP A 1 190 ? -1.342 -10.036 -10.452 1.00 58.56 190 TRP A N 1
ATOM 1479 C CA . TRP A 1 190 ? -1.163 -9.629 -9.068 1.00 58.56 190 TRP A CA 1
ATOM 1480 C C . TRP A 1 190 ? -2.458 -9.986 -8.380 1.00 58.56 190 TRP A C 1
ATOM 1482 O O . TRP A 1 190 ? -3.541 -9.650 -8.866 1.00 58.56 190 TRP A O 1
ATOM 1492 N N . SER A 1 191 ? -2.361 -10.705 -7.278 1.00 47.25 191 SER A N 1
ATOM 1493 C CA . SER A 1 191 ? -3.549 -11.136 -6.560 1.00 47.25 191 SER A CA 1
ATOM 1494 C C . SER A 1 191 ? -3.263 -11.169 -5.079 1.00 47.25 191 SER A C 1
ATOM 1496 O O . SER A 1 191 ? -2.131 -11.419 -4.653 1.00 47.25 191 SER A O 1
ATOM 1498 N N . TRP A 1 192 ? -4.315 -10.958 -4.304 1.00 40.50 192 TRP A N 1
ATOM 1499 C CA . TRP A 1 192 ? -4.364 -11.449 -2.946 1.00 40.50 192 TRP A CA 1
ATOM 1500 C C . TRP A 1 192 ? -5.374 -12.586 -2.845 1.00 40.50 192 TRP A C 1
ATOM 1502 O O . TRP A 1 192 ? -6.343 -12.656 -3.603 1.00 40.50 192 TRP A O 1
ATOM 1512 N N . VAL A 1 193 ? -5.127 -13.490 -1.906 1.00 40.34 193 VAL A N 1
ATOM 1513 C CA . VAL A 1 193 ? -6.047 -14.572 -1.552 1.00 40.34 193 VAL A CA 1
ATOM 1514 C C . VAL A 1 193 ? -6.331 -14.449 -0.061 1.00 40.34 193 VAL A C 1
ATOM 1516 O O . VAL A 1 193 ? -5.399 -14.383 0.740 1.00 40.34 193 VAL A O 1
ATOM 1519 N N . ALA A 1 194 ? -7.611 -14.388 0.308 1.00 35.06 194 ALA A N 1
ATOM 1520 C CA . ALA A 1 194 ? -8.030 -14.565 1.693 1.00 35.06 194 ALA A CA 1
ATOM 1521 C C . ALA A 1 194 ? -8.103 -16.065 1.975 1.00 35.06 194 ALA A C 1
ATOM 1523 O O . ALA A 1 194 ? -8.845 -16.788 1.307 1.00 35.06 194 ALA A O 1
ATOM 1524 N N . ASP A 1 195 ? -7.326 -16.537 2.943 1.00 35.06 195 ASP A N 1
ATOM 1525 C CA . ASP A 1 195 ? -7.434 -17.910 3.413 1.00 35.06 195 ASP A CA 1
ATOM 1526 C C . ASP A 1 195 ? -8.678 -18.036 4.307 1.00 35.06 195 ASP A C 1
ATOM 1528 O O . ASP A 1 195 ? -8.717 -17.504 5.414 1.00 35.06 195 ASP A O 1
ATOM 1532 N N . GLN A 1 196 ? -9.728 -18.695 3.814 1.00 34.84 196 GLN A N 1
ATOM 1533 C CA . GLN A 1 196 ? -10.815 -19.214 4.659 1.00 34.84 196 GLN A CA 1
ATOM 1534 C C . GLN A 1 196 ? -10.784 -20.751 4.736 1.00 34.84 196 GLN A C 1
ATOM 1536 O O . GLN A 1 196 ? -11.737 -21.372 5.205 1.00 34.84 196 GLN A O 1
ATOM 1541 N N . SER A 1 197 ? -9.699 -21.386 4.285 1.00 32.66 197 SER A N 1
ATOM 1542 C CA . SER A 1 197 ? -9.649 -22.822 3.996 1.00 32.66 197 SER A CA 1
ATOM 1543 C C . SER A 1 197 ? -9.202 -23.723 5.153 1.00 32.66 197 SER A C 1
ATOM 1545 O O . SER A 1 197 ? -8.646 -24.782 4.906 1.00 32.66 197 SER A O 1
ATOM 1547 N N . ASP A 1 198 ? -9.557 -23.365 6.393 1.00 30.97 198 ASP A N 1
ATOM 1548 C CA . ASP A 1 198 ? -9.560 -24.291 7.546 1.00 30.97 198 ASP A CA 1
ATOM 1549 C C . ASP A 1 198 ? -10.917 -24.338 8.287 1.00 30.97 198 ASP A C 1
ATOM 1551 O O . ASP A 1 198 ? -11.027 -24.824 9.415 1.00 30.97 198 ASP A O 1
ATOM 1555 N N . ARG A 1 199 ? -12.000 -23.859 7.658 1.00 32.22 199 ARG A N 1
ATOM 1556 C CA . ARG A 1 199 ? -13.374 -24.147 8.104 1.00 32.22 199 ARG A CA 1
ATOM 1557 C C . ARG A 1 199 ? -14.276 -24.473 6.918 1.00 32.22 199 ARG A C 1
ATOM 1559 O O . ARG A 1 199 ? -14.990 -23.597 6.441 1.00 32.22 199 ARG A O 1
ATOM 1566 N N . VAL A 1 200 ? -14.213 -25.729 6.475 1.00 31.31 200 VAL A N 1
ATOM 1567 C CA . VAL A 1 200 ? -15.311 -26.687 6.189 1.00 31.31 200 VAL A CA 1
ATOM 1568 C C . VAL A 1 200 ? -14.676 -27.952 5.619 1.00 31.31 200 VAL A C 1
ATOM 1570 O O . VAL A 1 200 ? -13.894 -27.833 4.654 1.00 31.31 200 VAL A O 1
#

Secondary structure (DSSP, 8-state):
--PPPPSS-------GGGEE-TTPPPPPPTT--TTT--EE--EEEEEEE-S--SS--HHHHGGGEEEEEEEE--EEHHHHHHSS-THHHH-STT-EEEEEEEEETTT-S-GGGEEEEEEETTEEEEEEEGGG-SS-HHHHHHHHTTT----EEEPP---S---GGGGG--B----SS-----B----EEEEEEE--TT--

pLDDT: mean 75.9, std 22.97, range [25.61, 97.94]

Foldseek 3Di:
DDDDLDPADDDADADPQQEAALLGWDFDDPVDPLVQFDKDKFKWKWWFFDDQFALDALVCLLVRTQFIKIWIQIFRVNLCVVDVHNCRGRHDGNNIHIDDDGDGCVVVVAQQQKWKWKDAPNDTQDIDTQVQASAHPSRVSNRCSNPGGGIDIGGDDDDDDHDPVLSVLDFPPDPDDDDRRGSGRNGIDIDMDRDPPPPD